Protein AF-A0A524PHW0-F1 (afdb_monomer)

Secondary structure (DSSP, 8-state):
---PPPP---------EEEETTEEEEEETTEEEEEEPTT----EEEEEEHHHHHHHHHHHSTT----TTS--PPPPEEE---EEEEEETTEEEEEEE-TT--S-GGGGTTS-GGGEEEEEE-S---HHHHHHHHT-TT--EEEEEEEE--HHHHHGGGG-TT--EEEEE--HHHHHHHHHT---TT-EEEEEE--S---HHHHHHHTT-TT---EEEES-S---HHHHHHHTT-S-EE-

Sequence (239 aa):
MDLIPEPGRGLERRSDELAVRGFRFMNIFGKRILEFPSDFSLGTLYVGEEGSLKAEFFKYGKGIEIPQDLVQLPPVKQLKPQGEIVIQEKEKILLELGPETTANPSSLWDLPSDVFWGMQIQRNLSIEDLEYIGSLTDLQYLSLKELILDDTRLSLLTGLTRLRWLNLSIGDDSLNLFLSQLEGENLVFQDITEILEMNEGIAELLSQLSELEFLQLCGIMWLSEDVYDAIGRIQTLKC

Radius of gyration: 21.23 Å; Cα contacts (8 Å, |Δi|>4): 472; chains: 1; bounding box: 69×45×67 Å

Nearest PDB structures (foldseek):
  7z8v-assembly1_F  TM=7.461E-01  e=1.120E-02  Homo sapiens
  1fs2-assembly1_C  TM=5.512E-01  e=1.413E-02  Homo sapiens
  4qxf-assembly1_A  TM=4.244E-01  e=9.582E-02  Homo sapiens
  3rw7-assembly4_D  TM=3.822E-01  e=7.734E-01  Homo sapiens

Structure (mmCIF, N/CA/C/O backbone):
data_AF-A0A524PHW0-F1
#
_entry.id   AF-A0A524PHW0-F1
#
loop_
_atom_site.group_PDB
_atom_site.id
_atom_site.type_symbol
_atom_site.label_atom_id
_atom_site.label_alt_id
_atom_site.label_comp_id
_atom_site.label_asym_id
_atom_site.label_entity_id
_atom_site.label_seq_id
_atom_site.pdbx_PDB_ins_code
_atom_site.Cartn_x
_atom_site.Cartn_y
_atom_site.Cartn_z
_atom_site.occupancy
_atom_site.B_iso_or_equiv
_atom_site.auth_seq_id
_atom_site.auth_comp_id
_atom_site.auth_asym_id
_atom_site.auth_atom_id
_atom_site.pdbx_PDB_model_num
ATOM 1 N N . MET A 1 1 ? -51.879 -19.158 38.371 1.00 48.00 1 MET A N 1
ATOM 2 C CA . MET A 1 1 ? -50.879 -19.887 37.566 1.00 48.00 1 MET A CA 1
ATOM 3 C C . MET A 1 1 ? -50.058 -18.818 36.888 1.00 48.00 1 MET A C 1
ATOM 5 O O . MET A 1 1 ? -50.456 -18.326 35.841 1.00 48.00 1 MET A O 1
ATOM 9 N N . ASP A 1 2 ? -49.010 -18.379 37.573 1.00 43.81 2 ASP A N 1
ATOM 10 C CA . ASP A 1 2 ? -48.129 -17.323 37.090 1.00 43.81 2 ASP A CA 1
ATOM 11 C C . ASP A 1 2 ? -47.097 -17.945 36.154 1.00 43.81 2 ASP A C 1
ATOM 13 O O . ASP A 1 2 ? -46.385 -18.881 36.520 1.00 43.81 2 ASP A O 1
ATOM 17 N N . LEU A 1 3 ? -47.085 -17.462 34.914 1.00 52.78 3 LEU A N 1
ATOM 18 C CA . LEU A 1 3 ? -46.131 -17.860 33.891 1.00 52.78 3 LEU A CA 1
ATOM 19 C C . LEU A 1 3 ? -44.792 -17.191 34.205 1.00 52.78 3 LEU A C 1
ATOM 21 O O . LEU A 1 3 ? -44.650 -15.974 34.099 1.00 52.78 3 LEU A O 1
ATOM 25 N N . ILE A 1 4 ? -43.822 -18.002 34.615 1.00 56.62 4 ILE A N 1
ATOM 26 C CA . ILE A 1 4 ? -42.427 -17.598 34.779 1.00 56.62 4 ILE A CA 1
ATOM 27 C C . ILE A 1 4 ? -41.864 -17.311 33.374 1.00 56.62 4 ILE A C 1
ATOM 29 O O . ILE A 1 4 ? -41.945 -18.193 32.517 1.00 56.62 4 ILE A O 1
ATOM 33 N N . PRO A 1 5 ? -41.313 -16.115 33.098 1.00 55.62 5 PRO A N 1
ATOM 34 C CA . PRO A 1 5 ? -40.657 -15.841 31.826 1.00 55.62 5 PRO A CA 1
ATOM 35 C C . PRO A 1 5 ? -39.321 -16.590 31.758 1.00 55.62 5 PRO A C 1
ATOM 37 O O . PRO A 1 5 ? -38.523 -16.543 32.696 1.00 55.62 5 PRO A O 1
ATOM 40 N N . GLU A 1 6 ? -39.083 -17.287 30.647 1.00 53.19 6 GLU A N 1
ATOM 41 C CA . GLU A 1 6 ? -37.842 -18.030 30.434 1.00 53.19 6 GLU A CA 1
ATOM 42 C C . GLU A 1 6 ? -36.619 -17.100 30.347 1.00 53.19 6 GLU A C 1
ATOM 44 O O . GLU A 1 6 ? -36.682 -16.038 29.714 1.00 53.19 6 GLU A O 1
ATOM 49 N N . PRO A 1 7 ? -35.484 -17.490 30.953 1.00 50.78 7 PRO A N 1
ATOM 50 C CA . PRO A 1 7 ? -34.266 -16.706 30.913 1.00 50.78 7 PRO A CA 1
ATOM 51 C C . PRO A 1 7 ? -33.621 -16.789 29.525 1.00 50.78 7 PRO A C 1
ATOM 53 O O . PRO A 1 7 ? -33.237 -17.855 29.059 1.00 50.78 7 PRO A O 1
ATOM 56 N N . GLY A 1 8 ? -33.496 -15.617 28.900 1.00 48.44 8 GLY A N 1
ATOM 57 C CA . GLY A 1 8 ? -32.428 -15.223 27.982 1.00 48.44 8 GLY A CA 1
ATOM 58 C C . GLY A 1 8 ? -31.934 -16.271 26.987 1.00 48.44 8 GLY A C 1
ATOM 59 O O . GLY A 1 8 ? -30.993 -17.009 27.270 1.00 48.44 8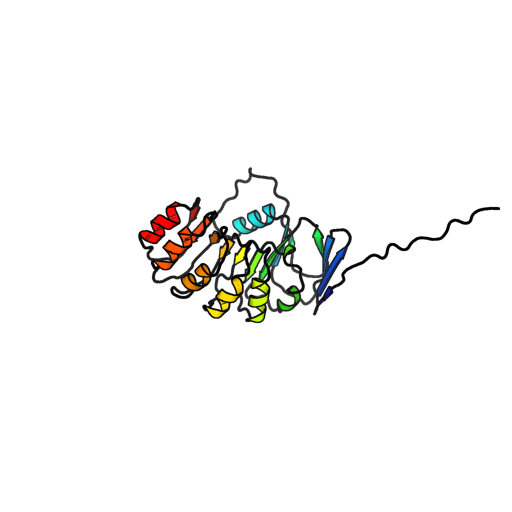 GLY A O 1
ATOM 60 N N . ARG A 1 9 ? -32.444 -16.204 25.750 1.00 44.62 9 ARG A N 1
ATOM 61 C CA . ARG A 1 9 ? -31.676 -16.656 24.584 1.00 44.62 9 ARG A CA 1
ATOM 62 C C . ARG A 1 9 ? -30.352 -15.897 24.577 1.00 44.62 9 ARG A C 1
ATOM 64 O O . ARG A 1 9 ? -30.324 -14.704 24.275 1.00 44.62 9 ARG A O 1
ATOM 71 N N . GLY A 1 10 ? -29.278 -16.589 24.946 1.00 41.22 10 GLY A N 1
ATOM 72 C CA . GLY A 1 10 ? -27.922 -16.115 24.743 1.00 41.22 10 GLY A CA 1
ATOM 73 C C . GLY A 1 10 ? -27.751 -15.794 23.265 1.00 41.22 10 GLY A C 1
ATOM 74 O O . GLY A 1 10 ? -27.826 -16.679 22.418 1.00 41.22 10 GLY A O 1
ATOM 75 N N . LEU A 1 11 ? -27.578 -14.512 22.958 1.00 41.25 11 LEU A N 1
ATOM 76 C CA . LEU A 1 11 ? -26.966 -14.092 21.709 1.00 41.25 11 LEU A CA 1
ATOM 77 C C . LEU A 1 11 ? -25.559 -14.689 21.725 1.00 41.25 11 LEU A C 1
ATOM 79 O O . LEU A 1 11 ? -24.680 -14.158 22.403 1.00 41.25 11 LEU A O 1
ATOM 83 N N . GLU A 1 12 ? -25.370 -15.819 21.042 1.00 40.31 12 GLU A N 1
ATOM 84 C CA . GLU A 1 12 ? -24.047 -16.301 20.660 1.00 40.31 12 GLU A CA 1
ATOM 85 C C . GLU A 1 12 ? -23.381 -15.179 19.864 1.00 40.31 12 GLU A C 1
ATOM 87 O O . GLU A 1 12 ? -23.631 -14.975 18.676 1.00 40.31 12 GLU A O 1
ATOM 92 N N . ARG A 1 13 ? -22.580 -14.379 20.566 1.00 44.38 13 ARG A N 1
ATOM 93 C CA . ARG A 1 13 ? -21.666 -13.423 19.964 1.00 44.38 13 ARG A CA 1
ATOM 94 C C . ARG A 1 13 ? -20.618 -14.259 19.242 1.00 44.38 13 ARG A C 1
ATOM 96 O O . ARG A 1 13 ? -19.686 -14.746 19.871 1.00 44.38 13 ARG A O 1
ATOM 103 N N . ARG A 1 14 ? -20.798 -14.462 17.939 1.00 44.53 14 ARG A N 1
ATOM 104 C CA . ARG A 1 14 ? -19.722 -14.925 17.062 1.00 44.53 14 ARG A CA 1
ATOM 105 C C . ARG A 1 14 ? -18.726 -13.780 16.918 1.00 44.53 14 ARG A C 1
ATOM 107 O O . ARG A 1 14 ? -18.873 -12.930 16.050 1.00 44.53 14 ARG A O 1
ATOM 114 N N . SER A 1 15 ? -17.795 -13.692 17.859 1.00 54.53 15 SER A N 1
ATOM 115 C CA . SER A 1 15 ? -16.548 -12.968 17.657 1.00 54.53 15 SER A CA 1
ATOM 116 C C . SER A 1 15 ? -15.631 -13.896 16.872 1.00 54.53 15 SER A C 1
ATOM 118 O O . SER A 1 15 ? -15.165 -14.896 17.418 1.00 54.53 15 SER A O 1
ATOM 120 N N . ASP A 1 16 ? -15.413 -13.591 15.597 1.00 57.66 16 ASP A N 1
ATOM 121 C CA . ASP A 1 16 ? -14.372 -14.242 14.808 1.00 57.66 16 ASP A CA 1
ATOM 122 C C . ASP A 1 16 ? -13.027 -13.682 15.299 1.00 57.66 16 ASP A C 1
ATOM 124 O O . ASP A 1 1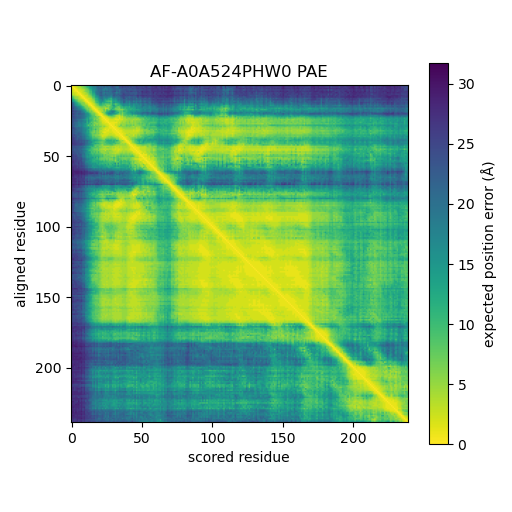6 ? -12.578 -12.618 14.871 1.00 57.66 16 ASP A O 1
ATOM 128 N N . GLU A 1 17 ? -12.451 -14.331 16.313 1.00 59.47 17 GLU A N 1
ATOM 129 C CA . GLU A 1 17 ? -11.143 -13.981 16.871 1.00 59.47 17 GLU A CA 1
ATOM 130 C C . GLU A 1 17 ? -10.060 -14.734 16.094 1.00 59.47 17 GLU A C 1
ATOM 132 O O . GLU A 1 17 ? -9.978 -15.964 16.141 1.00 59.47 17 GLU A O 1
ATOM 137 N N . LEU A 1 18 ? -9.217 -13.986 15.385 1.00 58.50 18 LEU A N 1
ATOM 138 C CA . LEU A 1 18 ? -7.990 -14.501 14.789 1.00 58.50 18 LEU A CA 1
ATOM 139 C C . LEU A 1 18 ? -6.837 -14.137 15.727 1.00 58.50 18 LEU A C 1
ATOM 141 O O . LEU A 1 18 ? -6.398 -12.987 15.795 1.00 58.50 18 LEU A O 1
ATOM 145 N N . ALA A 1 19 ? -6.379 -15.126 16.496 1.00 52.03 19 ALA A N 1
ATOM 146 C CA . ALA A 1 19 ? -5.170 -15.012 17.302 1.00 52.03 19 ALA A CA 1
ATOM 147 C C . ALA A 1 19 ? -3.957 -15.290 16.407 1.00 52.03 19 ALA A C 1
ATOM 149 O O . ALA A 1 19 ? -3.653 -16.437 16.077 1.00 52.03 19 ALA A O 1
ATOM 150 N N . VAL A 1 20 ? -3.279 -14.222 16.010 1.00 54.81 20 VAL A N 1
ATOM 151 C CA . VAL A 1 20 ? -2.157 -14.238 15.073 1.00 54.81 20 VAL A CA 1
ATOM 152 C C . VAL A 1 20 ? -0.870 -14.040 15.863 1.00 54.81 20 VAL A C 1
ATOM 154 O O . VAL A 1 20 ? -0.882 -13.484 16.957 1.00 54.81 20 VAL A O 1
ATOM 157 N N . ARG A 1 21 ? 0.264 -14.522 15.349 1.00 58.41 21 ARG A N 1
ATOM 158 C CA . ARG A 1 21 ? 1.594 -14.439 15.980 1.00 58.41 21 ARG A CA 1
ATOM 159 C C . ARG A 1 21 ? 1.946 -13.007 16.429 1.00 58.41 21 ARG A C 1
ATOM 161 O O . ARG A 1 21 ? 2.573 -12.257 15.690 1.00 58.41 21 ARG A O 1
ATOM 168 N N . GLY A 1 22 ? 1.570 -12.667 17.661 1.00 66.56 22 GLY A N 1
ATOM 169 C CA . GLY A 1 22 ? 1.781 -11.362 18.287 1.00 66.56 22 GLY A CA 1
ATOM 170 C C . GLY A 1 22 ? 0.623 -10.364 18.158 1.00 66.56 22 GLY A C 1
ATOM 171 O O . GLY A 1 22 ? 0.645 -9.378 18.874 1.00 66.56 22 GLY A O 1
ATOM 172 N N . PHE A 1 23 ? -0.402 -10.601 17.337 1.00 73.56 23 PHE A N 1
ATOM 173 C CA . PHE A 1 23 ? -1.479 -9.628 17.088 1.00 73.56 23 PHE A CA 1
ATOM 174 C C . PHE A 1 23 ? -2.831 -10.276 17.266 1.00 73.56 23 PHE A C 1
ATOM 176 O O . PHE A 1 23 ? -3.008 -11.469 17.018 1.00 73.56 23 PHE A O 1
ATOM 183 N N . ARG A 1 24 ? -3.809 -9.467 17.655 1.00 80.56 24 ARG A N 1
ATOM 184 C CA . ARG A 1 24 ? -5.206 -9.877 17.586 1.00 80.56 24 ARG A CA 1
ATOM 185 C C . ARG A 1 24 ? -5.955 -8.955 16.665 1.00 80.56 24 ARG A C 1
ATOM 187 O O . ARG A 1 24 ? -5.908 -7.737 16.831 1.00 80.56 24 ARG A O 1
ATOM 194 N N . PHE A 1 25 ? -6.653 -9.575 15.726 1.00 83.50 25 PHE A N 1
ATOM 195 C CA . PHE A 1 25 ? -7.698 -8.931 14.964 1.00 83.50 25 PHE A CA 1
ATOM 196 C C . PHE A 1 25 ? -9.041 -9.416 15.489 1.00 83.50 25 PHE A C 1
ATOM 198 O O . PHE A 1 25 ? -9.305 -10.619 15.550 1.00 83.50 25 PHE A O 1
ATOM 205 N N . MET A 1 26 ? -9.888 -8.471 15.876 1.00 86.06 26 MET A N 1
ATOM 206 C CA . MET A 1 26 ? -11.249 -8.759 16.307 1.00 86.06 26 MET A CA 1
ATOM 207 C C . MET A 1 26 ? -12.211 -7.847 15.563 1.00 86.06 26 MET A C 1
ATOM 209 O O . MET A 1 26 ? -12.016 -6.633 15.521 1.00 86.06 26 MET A O 1
ATOM 213 N N . ASN A 1 27 ? -13.284 -8.417 15.023 1.00 84.25 27 ASN A N 1
ATOM 214 C CA . ASN A 1 27 ? -14.407 -7.638 14.520 1.00 84.25 27 ASN A CA 1
ATOM 215 C C . ASN A 1 27 ? -15.543 -7.665 15.549 1.00 84.25 27 ASN A C 1
ATOM 217 O O . ASN A 1 27 ? -16.160 -8.702 15.793 1.00 84.25 27 ASN A O 1
ATOM 221 N N . ILE A 1 28 ? -15.796 -6.524 16.190 1.00 86.12 28 ILE A N 1
ATOM 222 C CA . ILE A 1 28 ? -16.767 -6.387 17.276 1.00 86.12 28 ILE A CA 1
ATOM 223 C C . ILE A 1 28 ? -17.698 -5.214 16.960 1.00 86.12 28 ILE A C 1
ATOM 225 O O . ILE A 1 28 ? -17.316 -4.051 17.063 1.00 86.12 28 ILE A O 1
ATOM 229 N N . PHE A 1 29 ? -18.950 -5.515 16.602 1.00 86.44 29 PHE A N 1
ATOM 230 C CA . PHE A 1 29 ? -19.991 -4.516 16.302 1.00 86.44 29 PHE A CA 1
ATOM 231 C C . PHE A 1 29 ? -19.591 -3.494 15.219 1.00 86.44 29 PHE A C 1
ATOM 233 O O . PHE A 1 29 ? -19.801 -2.294 15.396 1.00 86.44 29 PHE A O 1
ATOM 240 N N . GLY A 1 30 ? -18.987 -3.957 14.118 1.00 82.75 30 GLY A N 1
ATOM 241 C CA . GLY A 1 30 ? -18.534 -3.083 13.025 1.00 82.75 30 GLY A CA 1
ATOM 242 C C . GLY A 1 30 ? -17.265 -2.292 13.357 1.00 82.75 30 GLY A C 1
ATOM 243 O O . GLY A 1 30 ? -16.867 -1.402 12.609 1.00 82.75 30 GLY A O 1
ATOM 244 N N . LYS A 1 31 ? -16.613 -2.595 14.485 1.00 86.81 31 LYS A N 1
ATOM 245 C CA . LYS A 1 31 ? -15.294 -2.069 14.828 1.00 86.81 31 LYS A CA 1
ATOM 246 C C . LYS A 1 31 ? -14.264 -3.165 14.650 1.00 86.81 31 LYS A C 1
ATOM 248 O O . LYS A 1 31 ? -14.405 -4.253 15.204 1.00 86.81 31 LYS A O 1
ATOM 253 N N . ARG A 1 32 ? -13.223 -2.844 13.900 1.00 88.88 32 ARG A N 1
ATOM 254 C CA . ARG A 1 32 ? -12.053 -3.683 13.690 1.00 88.88 32 ARG A CA 1
ATOM 255 C C . ARG A 1 32 ? -11.003 -3.274 14.713 1.00 88.88 32 ARG A C 1
ATOM 257 O O . ARG A 1 32 ? -10.574 -2.126 14.731 1.00 88.88 32 ARG A O 1
ATOM 264 N N . ILE A 1 33 ? -10.645 -4.182 15.606 1.00 87.31 33 ILE A N 1
ATOM 265 C CA . ILE A 1 33 ? -9.675 -3.941 16.671 1.00 87.31 33 ILE A CA 1
ATOM 266 C C . ILE A 1 33 ? -8.377 -4.641 16.291 1.00 87.31 33 ILE A C 1
ATOM 268 O O . ILE A 1 33 ? -8.390 -5.840 16.021 1.00 87.31 33 ILE A O 1
ATOM 272 N N . LEU A 1 34 ? -7.286 -3.881 16.274 1.00 85.75 34 LEU A N 1
ATOM 273 C CA . LEU A 1 34 ? -5.925 -4.356 16.071 1.00 85.75 34 LEU A CA 1
ATOM 274 C C . LEU A 1 34 ? -5.137 -4.179 17.366 1.00 85.75 34 LEU A C 1
ATOM 276 O O . LEU A 1 34 ? -4.885 -3.052 17.787 1.00 85.75 34 LEU A O 1
ATOM 280 N N . GLU A 1 35 ? -4.734 -5.274 17.995 1.00 84.81 35 GLU A N 1
ATOM 281 C CA . GLU A 1 35 ? -3.847 -5.229 19.159 1.00 84.81 35 GLU A CA 1
ATOM 282 C C . GLU A 1 35 ? -2.392 -5.416 18.731 1.00 84.81 35 GLU A C 1
ATOM 284 O O . GLU A 1 35 ? -2.038 -6.473 18.210 1.00 84.81 35 GLU A O 1
ATOM 289 N N . PHE A 1 36 ? -1.552 -4.411 18.991 1.00 81.56 36 PHE A N 1
ATOM 290 C CA . PHE A 1 36 ? -0.116 -4.445 18.730 1.00 81.56 36 PHE A CA 1
ATOM 291 C C . PHE A 1 36 ? 0.677 -4.690 20.025 1.00 81.56 36 PHE A C 1
ATOM 293 O O . PHE A 1 36 ? 0.426 -4.007 21.028 1.00 81.56 36 PHE A O 1
ATOM 300 N N . PRO A 1 37 ? 1.675 -5.598 20.030 1.00 77.88 37 PRO A N 1
ATOM 301 C CA . PRO A 1 37 ? 2.609 -5.744 21.136 1.00 77.88 37 PRO A CA 1
ATOM 302 C C . PRO A 1 37 ? 3.338 -4.438 21.430 1.00 77.88 37 PRO A C 1
ATOM 304 O O . PRO A 1 37 ? 3.671 -3.662 20.535 1.00 77.88 37 PRO A O 1
ATOM 307 N N . SER A 1 38 ? 3.641 -4.214 22.704 1.00 75.12 38 SER A N 1
ATOM 308 C CA . SER A 1 38 ? 4.349 -3.017 23.167 1.00 75.12 38 SER A CA 1
ATOM 309 C C . SER A 1 38 ? 5.777 -2.883 22.625 1.00 75.12 38 SER A C 1
ATOM 311 O O . SER A 1 38 ? 6.316 -1.782 22.581 1.00 75.12 38 SER A O 1
ATOM 313 N N . ASP A 1 39 ? 6.402 -3.996 22.247 1.00 71.94 39 ASP A N 1
ATOM 314 C CA . ASP A 1 39 ? 7.753 -4.088 21.688 1.00 71.94 39 ASP A CA 1
ATOM 315 C C . ASP A 1 39 ? 7.771 -4.086 20.153 1.00 71.94 39 ASP A C 1
ATOM 317 O O . ASP A 1 39 ? 8.826 -4.235 19.535 1.00 71.94 39 ASP A O 1
ATOM 321 N N . PHE A 1 40 ? 6.614 -3.889 19.523 1.00 70.19 40 PHE A N 1
ATOM 322 C CA . PHE A 1 40 ? 6.491 -3.955 18.083 1.00 70.19 40 PHE A CA 1
ATOM 323 C C . PHE A 1 40 ? 6.636 -2.581 17.430 1.00 70.19 40 PHE A C 1
ATOM 325 O O . PHE A 1 40 ? 5.919 -1.634 17.745 1.00 70.19 40 PHE A O 1
ATOM 332 N N . SER A 1 41 ? 7.572 -2.474 16.489 1.00 74.75 41 SER A N 1
ATOM 333 C CA . SER A 1 41 ? 7.780 -1.275 15.677 1.00 74.75 41 SER A CA 1
ATOM 334 C C . SER A 1 41 ? 7.550 -1.626 14.215 1.00 74.75 41 SER A C 1
ATOM 336 O O . SER A 1 41 ? 8.471 -2.071 13.532 1.00 74.75 41 SER A O 1
ATOM 338 N N . LEU A 1 42 ? 6.310 -1.448 13.761 1.00 74.94 42 LEU A N 1
ATOM 339 C CA . LEU A 1 42 ? 5.840 -1.719 12.396 1.00 74.94 42 LEU A CA 1
ATOM 340 C C . LEU A 1 42 ? 5.921 -0.476 11.483 1.00 74.94 42 LEU A C 1
ATOM 342 O O . LEU A 1 42 ? 5.240 -0.408 10.473 1.00 74.94 42 LEU A O 1
ATOM 346 N N . GLY A 1 43 ? 6.686 0.545 11.869 1.00 83.19 43 GLY A N 1
ATOM 347 C CA . GLY A 1 43 ? 6.686 1.833 11.175 1.00 83.19 43 GLY A CA 1
ATOM 348 C C . GLY A 1 43 ? 5.470 2.682 11.553 1.00 83.19 43 GLY A C 1
ATOM 349 O O . GLY A 1 43 ? 5.142 2.800 12.740 1.00 83.19 43 GLY A O 1
ATOM 350 N N . THR A 1 44 ? 4.820 3.288 10.560 1.00 84.50 44 THR A N 1
ATOM 351 C CA . THR A 1 44 ? 3.716 4.235 10.770 1.00 84.50 44 THR A CA 1
ATOM 352 C C . THR A 1 44 ? 2.404 3.665 10.244 1.00 84.50 44 THR A C 1
ATOM 354 O O . THR A 1 44 ? 2.321 3.197 9.111 1.00 84.50 44 THR A O 1
ATOM 357 N N . LEU A 1 45 ? 1.353 3.735 11.065 1.00 86.81 45 LEU A N 1
ATOM 358 C CA . LEU A 1 45 ? -0.001 3.380 10.658 1.00 86.81 45 LEU A CA 1
ATOM 359 C C . LEU A 1 45 ? -0.846 4.643 10.513 1.00 86.81 45 LEU A C 1
ATOM 361 O O . LEU A 1 45 ? -0.974 5.423 11.456 1.00 86.81 45 LEU A O 1
ATOM 365 N N . TYR A 1 46 ? -1.469 4.807 9.356 1.00 87.94 46 TYR A N 1
ATOM 366 C CA . TYR A 1 46 ? -2.437 5.862 9.101 1.00 87.94 46 TYR A CA 1
ATOM 367 C C . TYR A 1 46 ? -3.831 5.250 9.036 1.00 87.94 46 TYR A C 1
ATOM 369 O O . TYR A 1 46 ? -4.063 4.323 8.264 1.00 87.94 46 TYR A O 1
ATOM 377 N N . VAL A 1 47 ? -4.761 5.766 9.838 1.00 87.94 47 VAL A N 1
ATOM 378 C CA . VAL A 1 47 ? -6.155 5.297 9.871 1.00 87.94 47 VAL A CA 1
ATOM 379 C C . VAL A 1 47 ? -7.079 6.430 9.449 1.00 87.94 47 VAL A C 1
ATOM 381 O O . VAL A 1 47 ? -7.007 7.530 10.004 1.00 87.94 47 VAL A O 1
ATOM 384 N N . GLY A 1 48 ? -7.954 6.163 8.483 1.00 87.06 48 GLY A N 1
ATOM 385 C CA . GLY A 1 48 ? -8.912 7.145 7.984 1.00 87.06 48 GLY A CA 1
ATOM 386 C C . GLY A 1 48 ? -9.853 6.570 6.933 1.00 87.06 48 GLY A C 1
ATOM 387 O O . GLY A 1 48 ? -9.698 5.434 6.492 1.00 87.06 48 GLY A O 1
ATOM 388 N N . GLU A 1 49 ? -10.850 7.353 6.529 1.00 86.19 49 GLU A N 1
ATOM 389 C CA . GLU A 1 49 ? -11.668 7.012 5.363 1.00 86.19 49 GLU A CA 1
ATOM 390 C C . GLU A 1 49 ? -10.832 7.124 4.078 1.00 86.19 49 GLU A C 1
ATOM 392 O O . GLU A 1 49 ? -9.877 7.898 4.006 1.00 86.19 49 GLU A O 1
ATOM 397 N N . GLU A 1 50 ? -11.212 6.375 3.045 1.00 78.19 50 GLU A N 1
ATOM 398 C CA . GLU A 1 50 ? -10.498 6.281 1.762 1.00 78.19 50 GLU A CA 1
ATOM 399 C C . GLU A 1 50 ? -10.121 7.652 1.161 1.00 78.19 50 GLU A C 1
ATOM 401 O O . GLU A 1 50 ? -8.974 7.869 0.770 1.00 78.19 50 GLU A O 1
ATOM 406 N N . GLY A 1 51 ? -11.045 8.620 1.173 1.00 74.31 51 GLY A N 1
ATOM 407 C CA . GLY A 1 51 ? -10.780 9.981 0.689 1.00 74.31 51 GLY A CA 1
ATOM 408 C C . GLY A 1 51 ? -9.766 10.764 1.536 1.00 74.31 51 GLY A C 1
ATOM 409 O O . GLY A 1 51 ? -8.967 11.523 0.989 1.00 74.31 51 GLY A O 1
ATOM 410 N N . SER A 1 52 ? -9.754 10.557 2.856 1.00 76.62 52 SER A N 1
ATOM 411 C CA . SER A 1 52 ? -8.785 11.187 3.764 1.00 76.62 52 SER A CA 1
ATOM 412 C C . SER A 1 52 ? -7.387 10.603 3.609 1.00 76.62 52 SER A C 1
ATOM 414 O O . SER A 1 52 ? -6.410 11.346 3.640 1.00 76.62 52 SER A O 1
ATOM 416 N N . LEU A 1 53 ? -7.281 9.284 3.426 1.00 74.56 53 LEU A N 1
ATOM 417 C CA . LEU A 1 53 ? -5.995 8.616 3.216 1.00 74.56 53 LEU A CA 1
ATOM 418 C C . LEU A 1 53 ? -5.352 9.048 1.896 1.00 74.56 53 LEU A C 1
ATOM 420 O O . LEU A 1 53 ? -4.167 9.381 1.884 1.00 74.56 53 LEU A O 1
ATOM 424 N N . LYS A 1 54 ? -6.151 9.152 0.822 1.00 67.69 54 LYS A N 1
ATOM 425 C CA . LYS A 1 54 ? -5.711 9.725 -0.460 1.00 67.69 54 LYS A CA 1
ATOM 426 C C . LYS A 1 54 ? -5.107 11.120 -0.260 1.00 67.69 54 LYS A C 1
ATOM 428 O O . LYS A 1 54 ? -4.050 11.420 -0.807 1.00 67.69 54 LYS A O 1
ATOM 433 N N . ALA A 1 55 ? -5.743 11.959 0.555 1.00 62.53 55 ALA A N 1
ATOM 434 C CA . ALA A 1 55 ? -5.262 13.309 0.816 1.00 62.53 55 ALA A CA 1
ATOM 435 C C . ALA A 1 55 ? -3.977 13.367 1.656 1.00 62.53 55 ALA A C 1
ATOM 437 O O . ALA A 1 55 ? -3.060 14.123 1.330 1.00 62.53 55 ALA A O 1
ATOM 438 N N . GLU A 1 56 ? -3.888 12.568 2.719 1.00 67.88 56 GLU A N 1
ATOM 439 C CA . GLU A 1 56 ? -2.696 12.540 3.573 1.00 67.88 56 GLU A CA 1
ATOM 440 C C . GLU A 1 56 ? -1.473 12.037 2.803 1.00 67.88 56 GLU A C 1
ATOM 442 O O . GLU A 1 56 ? -0.386 12.597 2.926 1.00 67.88 56 GLU A O 1
ATOM 447 N N . PHE A 1 57 ? -1.662 11.056 1.923 1.00 63.28 57 PHE A N 1
ATOM 448 C CA . PHE A 1 57 ? -0.617 10.604 1.017 1.00 63.28 57 PHE A CA 1
ATOM 449 C C . PHE A 1 57 ? -0.060 11.748 0.143 1.00 63.28 57 PHE A C 1
ATOM 451 O O . PHE A 1 57 ? 1.147 11.996 0.143 1.00 63.28 57 PHE A O 1
ATOM 458 N N . PHE A 1 58 ? -0.924 12.509 -0.538 1.00 58.62 58 PHE A N 1
ATOM 459 C CA . PHE A 1 58 ? -0.494 13.620 -1.403 1.00 58.62 58 PHE A CA 1
ATOM 460 C C . PHE A 1 58 ? 0.202 14.765 -0.659 1.00 58.62 58 PHE A C 1
ATOM 462 O O . PHE A 1 58 ? 0.985 15.505 -1.253 1.00 58.62 58 PHE A O 1
ATOM 469 N N . LYS A 1 59 ? -0.050 14.910 0.643 1.00 59.94 59 LYS A N 1
ATOM 470 C CA . LYS A 1 59 ? 0.634 15.892 1.486 1.00 59.94 59 LYS A CA 1
ATOM 471 C C . LYS A 1 59 ? 2.098 15.518 1.744 1.00 59.94 59 LYS A C 1
ATOM 473 O O . LYS A 1 59 ? 2.944 16.410 1.816 1.00 59.94 59 LYS A O 1
ATOM 478 N N . TYR A 1 60 ? 2.401 14.227 1.888 1.00 57.19 60 TYR A N 1
ATOM 479 C CA . TYR A 1 60 ? 3.759 13.734 2.153 1.00 57.19 60 TYR A CA 1
ATOM 480 C C . TYR A 1 60 ? 4.541 13.397 0.878 1.00 57.19 60 TYR A C 1
ATOM 482 O O . TYR A 1 60 ? 5.754 13.614 0.825 1.00 57.19 60 TYR A O 1
ATOM 490 N N . GLY A 1 61 ? 3.856 12.955 -0.178 1.00 52.75 61 GLY A N 1
ATOM 491 C CA . GLY A 1 61 ? 4.409 12.863 -1.526 1.00 52.75 61 GLY A CA 1
ATOM 492 C C . GLY A 1 61 ? 4.558 14.259 -2.126 1.00 52.75 61 GLY A C 1
ATOM 493 O O . GLY A 1 61 ? 3.643 14.745 -2.780 1.00 52.75 61 GLY A O 1
ATOM 494 N N . LYS A 1 62 ? 5.685 14.934 -1.847 1.00 45.75 62 LYS A N 1
ATOM 495 C CA . LYS A 1 62 ? 6.021 16.297 -2.310 1.00 45.75 62 LYS A CA 1
ATOM 496 C C . LYS A 1 62 ? 5.364 16.656 -3.657 1.00 45.75 62 LYS A C 1
ATOM 498 O O . LYS A 1 62 ? 5.818 16.196 -4.699 1.00 45.75 62 LYS A O 1
ATOM 503 N N . GLY A 1 63 ? 4.379 17.558 -3.641 1.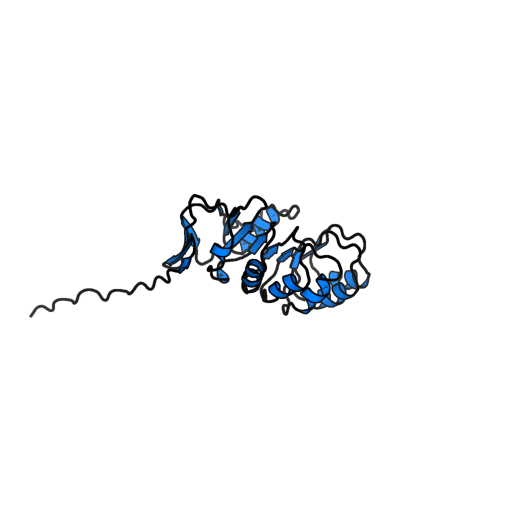00 44.22 63 GLY A N 1
ATOM 504 C CA . GLY A 1 63 ? 4.041 18.347 -4.831 1.00 44.22 63 GLY A CA 1
ATOM 505 C C . GLY A 1 63 ? 2.577 18.427 -5.254 1.00 44.22 63 GLY A C 1
ATOM 506 O O . GLY A 1 63 ? 2.322 18.968 -6.332 1.00 44.22 63 GLY A O 1
ATOM 507 N N . ILE A 1 64 ? 1.606 17.945 -4.474 1.00 42.69 64 ILE A N 1
ATOM 508 C CA . ILE A 1 64 ? 0.195 18.308 -4.688 1.00 42.69 64 ILE A CA 1
ATOM 509 C C . ILE A 1 64 ? -0.292 19.081 -3.465 1.00 42.69 64 ILE A C 1
ATOM 511 O O . ILE A 1 64 ? -0.643 18.503 -2.440 1.00 42.69 64 ILE A O 1
ATOM 515 N N . GLU A 1 65 ? -0.306 20.412 -3.573 1.00 45.84 65 GLU A N 1
ATOM 516 C CA . GLU A 1 65 ? -1.110 21.232 -2.671 1.00 45.84 65 GLU A CA 1
ATOM 517 C C . GLU A 1 65 ? -2.574 20.873 -2.921 1.00 45.84 65 GLU A C 1
ATOM 519 O O . GLU A 1 65 ? -3.144 21.210 -3.958 1.00 45.84 65 GLU A O 1
ATOM 524 N N . ILE A 1 66 ? -3.175 20.135 -1.991 1.00 48.94 66 ILE A N 1
ATOM 525 C CA . ILE A 1 66 ? -4.622 19.957 -1.982 1.00 48.94 66 ILE A CA 1
ATOM 526 C C . ILE A 1 66 ? -5.211 21.322 -1.613 1.00 48.94 66 ILE A C 1
ATOM 528 O O . ILE A 1 66 ? -4.843 21.853 -0.558 1.00 48.94 66 ILE A O 1
ATOM 532 N N . PRO A 1 67 ? -6.090 21.910 -2.446 1.00 47.94 67 PRO A N 1
ATOM 533 C CA . PRO A 1 67 ? -6.744 23.168 -2.110 1.00 47.94 67 PRO A CA 1
ATOM 534 C C . PRO A 1 67 ? -7.404 23.051 -0.733 1.00 47.94 67 PRO A C 1
ATOM 536 O O . PRO A 1 67 ? -8.200 22.138 -0.512 1.00 47.94 67 PRO A O 1
ATOM 539 N N . GLN A 1 68 ? -7.063 23.945 0.202 1.00 50.22 68 GLN A N 1
ATOM 540 C CA . GLN A 1 68 ? -7.550 23.907 1.596 1.00 50.22 68 GLN A CA 1
ATOM 541 C C . GLN A 1 68 ? -9.084 24.006 1.704 1.00 50.22 68 GLN A C 1
ATOM 543 O O . GLN A 1 68 ? -9.680 23.727 2.742 1.00 50.22 68 GLN A O 1
ATOM 548 N N . ASP A 1 69 ? -9.704 24.433 0.616 1.00 47.28 69 ASP A N 1
ATOM 549 C CA . ASP A 1 69 ? -11.108 24.704 0.381 1.00 47.28 69 ASP A CA 1
ATOM 550 C C . ASP A 1 69 ? -11.874 23.498 -0.200 1.00 47.28 69 ASP A C 1
ATOM 552 O O . ASP A 1 69 ? -13.107 23.467 -0.142 1.00 47.28 69 ASP A O 1
ATOM 556 N N . LEU A 1 70 ? -11.175 22.455 -0.667 1.00 43.69 70 LEU A N 1
ATOM 557 C CA . LEU A 1 70 ? -11.785 21.185 -1.057 1.00 43.69 70 LEU A CA 1
ATOM 558 C C . LEU A 1 70 ? -11.806 20.219 0.133 1.00 43.69 70 LEU A C 1
ATOM 560 O O . LEU A 1 70 ? -10.904 19.417 0.341 1.00 43.69 70 LEU A O 1
ATOM 564 N N . VAL A 1 71 ? -12.940 20.268 0.836 1.00 46.91 71 VAL A N 1
ATOM 565 C CA . VAL A 1 71 ? -13.425 19.293 1.822 1.00 46.91 71 VAL A CA 1
ATOM 566 C C . VAL A 1 71 ? -12.732 19.398 3.184 1.00 46.91 71 VAL A C 1
ATOM 568 O O . VAL A 1 71 ? -11.530 19.211 3.333 1.00 46.91 71 VAL A O 1
ATOM 571 N N . GLN A 1 72 ? -13.535 19.636 4.227 1.00 54.34 72 GLN A N 1
ATOM 572 C CA . GLN A 1 72 ? -13.168 19.275 5.597 1.00 54.34 72 GLN A CA 1
ATOM 573 C C . GLN A 1 72 ? -13.013 17.753 5.648 1.00 54.34 72 GLN A C 1
ATOM 575 O O . GLN A 1 72 ? -13.951 17.031 5.984 1.00 54.34 72 GLN A O 1
ATOM 580 N N . LEU A 1 73 ? -11.866 17.254 5.198 1.00 55.78 73 LEU A N 1
ATOM 581 C CA . LEU A 1 73 ? -11.596 15.832 5.188 1.00 55.78 73 LEU A CA 1
ATOM 582 C C . LEU A 1 73 ? -11.511 15.345 6.637 1.00 55.78 73 LEU A C 1
ATOM 584 O O . LEU A 1 73 ? -10.960 16.051 7.491 1.00 55.78 73 LEU A O 1
ATOM 588 N N . PRO A 1 74 ? -12.048 14.151 6.936 1.00 61.75 74 PRO A N 1
ATOM 589 C CA . PRO A 1 74 ? -11.834 13.519 8.225 1.00 61.75 74 PRO A CA 1
ATOM 590 C C . PRO A 1 74 ? -10.335 13.490 8.560 1.00 61.75 74 PRO A C 1
ATOM 592 O O . PRO A 1 74 ? -9.527 13.209 7.667 1.00 61.75 74 PRO A O 1
ATOM 595 N N . PRO A 1 75 ? -9.944 13.760 9.817 1.00 69.81 75 PRO A N 1
ATOM 596 C CA . PRO A 1 75 ? -8.544 13.731 10.210 1.00 69.81 75 PRO A CA 1
ATOM 597 C C . PRO A 1 75 ? -7.983 12.317 10.042 1.00 69.81 75 PRO A C 1
ATOM 599 O O . PRO A 1 75 ? -8.570 11.352 10.536 1.00 69.81 75 PRO A O 1
ATOM 602 N N . VAL A 1 76 ? -6.828 12.202 9.389 1.00 76.94 76 VAL A N 1
ATOM 603 C CA . VAL A 1 76 ? -6.060 10.956 9.393 1.00 76.94 76 VAL A CA 1
ATOM 604 C C . VAL A 1 76 ? -5.342 10.831 10.730 1.00 76.94 76 VAL A C 1
ATOM 606 O O . VAL A 1 76 ? -4.674 11.757 11.194 1.00 76.94 76 VAL A O 1
ATOM 609 N N . LYS A 1 77 ? -5.495 9.676 11.376 1.00 83.75 77 LYS A N 1
ATOM 610 C CA . LYS A 1 77 ? -4.791 9.365 12.620 1.00 83.75 77 LYS A CA 1
ATOM 611 C C . LYS A 1 77 ? -3.456 8.731 12.258 1.00 83.75 77 LYS A C 1
ATOM 613 O O . LYS A 1 77 ? -3.436 7.583 11.824 1.00 83.75 77 LYS A O 1
ATOM 618 N N . GLN A 1 78 ? -2.364 9.463 12.450 1.00 83.25 78 GLN A N 1
ATOM 619 C CA . GLN A 1 78 ? -1.021 8.893 12.419 1.00 83.25 78 GLN A CA 1
ATOM 620 C C . GLN A 1 78 ? -0.739 8.236 13.773 1.00 83.25 78 GLN A C 1
ATOM 622 O O . GLN A 1 78 ? -0.723 8.903 14.810 1.00 83.25 78 GLN A O 1
ATOM 627 N N . LEU A 1 79 ? -0.547 6.924 13.773 1.00 80.38 79 LEU A N 1
ATOM 628 C CA . LEU A 1 79 ? -0.380 6.118 14.973 1.00 80.38 79 LEU A CA 1
ATOM 629 C C . LEU A 1 79 ? 0.960 5.391 14.921 1.00 80.38 79 LEU A C 1
ATOM 631 O O . LEU A 1 79 ? 1.337 4.811 13.902 1.00 80.38 79 LEU A O 1
ATOM 635 N N . LYS A 1 80 ? 1.656 5.381 16.061 1.00 77.00 80 LYS A N 1
ATOM 636 C CA . LYS A 1 80 ? 2.676 4.367 16.317 1.00 77.00 80 LYS A CA 1
ATOM 637 C C . LYS A 1 80 ? 1.943 3.104 16.768 1.00 77.00 80 LYS A C 1
ATOM 639 O O . LYS A 1 80 ? 1.191 3.199 17.739 1.00 77.00 80 LYS A O 1
ATOM 644 N N . PRO A 1 81 ? 2.113 1.965 16.084 1.00 74.62 81 PRO A N 1
ATOM 645 C CA . PRO A 1 81 ? 1.371 0.749 16.377 1.00 74.62 81 PRO A CA 1
ATOM 646 C C . PRO A 1 81 ? 1.767 0.151 17.733 1.00 74.62 81 PRO A C 1
ATOM 648 O O . PRO A 1 81 ? 2.659 -0.684 17.821 1.00 74.62 81 PRO A O 1
ATOM 651 N N . GLN A 1 82 ? 1.121 0.615 18.804 1.00 78.19 82 GLN A N 1
ATOM 652 C CA . GLN A 1 82 ? 1.298 0.128 20.170 1.00 78.19 82 GLN A CA 1
ATOM 653 C C . GLN A 1 82 ? -0.061 0.036 20.864 1.00 78.19 82 GLN A C 1
ATOM 655 O O . GLN A 1 82 ? -0.821 1.005 20.877 1.00 78.19 82 GLN A O 1
ATOM 660 N N . GLY A 1 83 ? -0.340 -1.110 21.486 1.00 84.81 83 GLY A N 1
ATOM 661 C CA . GLY A 1 83 ? -1.601 -1.342 22.183 1.00 84.81 83 GLY A CA 1
ATOM 662 C C . GLY A 1 83 ? -2.776 -1.530 21.226 1.00 84.81 83 GLY A C 1
ATOM 663 O O . GLY A 1 83 ? -2.617 -2.040 20.120 1.00 84.81 83 GLY A O 1
ATOM 664 N N . GLU A 1 84 ? -3.969 -1.158 21.677 1.00 87.38 84 GLU A N 1
ATOM 665 C CA . GLU A 1 84 ? -5.208 -1.356 20.927 1.00 87.38 84 GLU A CA 1
ATOM 666 C C . GLU A 1 84 ? -5.468 -0.195 19.955 1.00 87.38 84 GLU A C 1
ATOM 668 O O . GLU A 1 84 ? -5.563 0.967 20.358 1.00 87.38 84 GLU A O 1
ATOM 673 N N . ILE A 1 85 ? -5.635 -0.517 18.673 1.00 86.12 85 ILE A N 1
ATOM 674 C CA . ILE A 1 85 ? -6.071 0.412 17.633 1.00 86.12 85 ILE A CA 1
ATOM 675 C C . ILE A 1 85 ? -7.456 -0.002 17.156 1.00 86.12 85 ILE A C 1
ATOM 677 O O . ILE A 1 85 ? -7.661 -1.109 16.666 1.00 86.12 85 ILE A O 1
ATOM 681 N N . VAL A 1 86 ? -8.409 0.921 17.263 1.00 87.88 86 VAL A N 1
ATOM 682 C CA . VAL A 1 86 ? -9.788 0.715 16.818 1.00 87.88 86 VAL A CA 1
ATOM 683 C C . VAL A 1 86 ? -10.000 1.406 15.475 1.00 87.88 86 VAL A C 1
ATOM 685 O O . VAL A 1 86 ? -9.947 2.634 15.388 1.00 87.88 86 VAL A O 1
ATOM 688 N N . ILE A 1 87 ? -10.291 0.607 14.455 1.00 88.31 87 ILE A N 1
ATOM 689 C CA . ILE A 1 87 ? -10.636 1.015 13.094 1.00 88.31 87 ILE A CA 1
ATOM 690 C C . ILE A 1 87 ? -12.156 0.902 12.938 1.00 88.31 87 ILE A C 1
ATOM 692 O O . ILE A 1 87 ? -12.748 -0.154 13.180 1.00 88.31 87 ILE A O 1
ATOM 696 N N . GLN A 1 88 ? -12.818 1.992 12.555 1.00 89.44 88 GLN A N 1
ATOM 697 C CA . GLN A 1 88 ? -14.252 1.968 12.253 1.00 89.44 88 GLN A CA 1
ATOM 698 C C . GLN A 1 88 ? -14.534 1.211 10.943 1.00 89.44 88 GLN A C 1
ATOM 700 O O . GLN A 1 88 ? -13.669 1.083 10.083 1.00 89.44 88 GLN A O 1
ATOM 705 N N . GLU A 1 89 ? -15.773 0.761 10.747 1.00 86.50 89 GLU A N 1
ATOM 706 C CA . GLU A 1 89 ? -16.210 0.007 9.557 1.00 86.50 89 GLU A CA 1
ATOM 707 C C . GLU A 1 89 ? -15.819 0.664 8.220 1.00 86.50 89 GLU A C 1
ATOM 709 O O . GLU A 1 89 ? -15.438 -0.018 7.275 1.00 86.50 89 GLU A O 1
ATOM 714 N N . LYS A 1 90 ? -15.870 1.999 8.150 1.00 87.94 90 LYS A N 1
ATOM 715 C CA . LYS A 1 90 ? -15.529 2.779 6.947 1.00 87.94 90 LYS A CA 1
ATOM 716 C C . LYS A 1 90 ? -14.069 3.222 6.880 1.00 87.94 90 LYS A C 1
ATOM 718 O O . LYS A 1 90 ? -13.631 3.713 5.842 1.00 87.94 90 LYS A O 1
ATOM 723 N N . GLU A 1 91 ? -13.340 3.112 7.986 1.00 90.44 91 GLU A N 1
ATOM 724 C CA . GLU A 1 91 ? -11.926 3.463 8.023 1.00 90.44 91 GLU A CA 1
ATOM 725 C C . GLU A 1 91 ? -11.115 2.308 7.438 1.00 90.44 91 GLU A C 1
ATOM 727 O O . GLU A 1 91 ? -11.380 1.141 7.718 1.00 90.44 91 GLU A O 1
ATOM 732 N N . LYS A 1 92 ? -10.111 2.648 6.643 1.00 92.62 92 LYS A N 1
ATOM 733 C CA . LYS A 1 92 ? -9.085 1.736 6.154 1.00 92.62 92 LYS A CA 1
ATOM 734 C C . LYS A 1 92 ? -7.734 2.152 6.724 1.00 92.62 92 LYS A C 1
ATOM 736 O O . LYS A 1 92 ? -7.626 3.172 7.416 1.00 92.62 92 LYS A O 1
ATOM 741 N N . ILE A 1 93 ? -6.709 1.363 6.423 1.00 91.56 93 ILE A N 1
ATOM 742 C CA . ILE A 1 93 ? -5.336 1.675 6.806 1.00 91.56 93 ILE A CA 1
ATOM 743 C C . ILE A 1 93 ? -4.439 1.936 5.603 1.00 91.56 93 ILE A C 1
ATOM 745 O O . ILE A 1 93 ? -4.503 1.235 4.592 1.00 91.56 93 ILE A O 1
ATOM 749 N N . LEU A 1 94 ? -3.577 2.938 5.747 1.00 91.00 94 LEU A N 1
ATOM 750 C CA . LEU A 1 94 ? -2.351 3.073 4.973 1.00 91.00 94 LEU A CA 1
ATOM 751 C C . LEU A 1 94 ? -1.192 2.673 5.887 1.00 91.00 94 LEU A C 1
ATOM 753 O O . LEU A 1 94 ? -1.000 3.257 6.956 1.00 91.00 94 LEU A O 1
ATOM 757 N N . LEU A 1 95 ? -0.459 1.644 5.479 1.00 91.25 95 LEU A N 1
ATOM 758 C CA . LEU A 1 95 ? 0.675 1.114 6.225 1.00 91.25 95 LEU A CA 1
ATOM 759 C C . LEU A 1 95 ? 1.984 1.609 5.615 1.00 91.25 95 LEU A C 1
ATOM 761 O O . LEU A 1 95 ? 2.210 1.407 4.427 1.00 91.25 95 LEU A O 1
ATOM 765 N N . GLU A 1 96 ? 2.860 2.188 6.430 1.00 90.31 96 GLU A N 1
ATOM 766 C CA . GLU A 1 96 ? 4.204 2.586 6.018 1.00 90.31 96 GLU A CA 1
ATOM 767 C C . GLU A 1 96 ? 5.262 1.759 6.755 1.00 90.31 96 GLU A C 1
ATOM 769 O O . GLU A 1 96 ? 5.449 1.892 7.967 1.00 90.31 96 GLU A O 1
ATOM 774 N N . LEU A 1 97 ? 5.967 0.918 6.000 1.00 89.81 97 LEU A N 1
ATOM 775 C CA . LEU A 1 97 ? 7.088 0.100 6.448 1.00 89.81 97 LEU A CA 1
ATOM 776 C C . LEU A 1 97 ? 8.404 0.755 6.010 1.00 89.81 97 LEU A C 1
ATOM 778 O O . LEU A 1 97 ? 8.953 0.435 4.952 1.00 89.81 97 LEU A O 1
ATOM 782 N N . GLY A 1 98 ? 8.902 1.672 6.840 1.00 86.44 98 GLY A N 1
ATOM 783 C CA . GLY A 1 98 ? 10.190 2.342 6.639 1.00 86.44 98 GLY A CA 1
ATOM 784 C C . GLY A 1 98 ? 11.399 1.418 6.861 1.00 86.44 98 GLY A C 1
ATOM 785 O O . GLY A 1 98 ? 11.253 0.338 7.453 1.00 86.44 98 GLY A O 1
ATOM 786 N N . PRO A 1 99 ? 12.608 1.829 6.440 1.00 84.06 99 PRO A N 1
ATOM 787 C CA . PRO A 1 99 ? 13.844 1.049 6.584 1.00 84.06 99 PRO A CA 1
ATOM 788 C C . PRO A 1 99 ? 14.216 0.744 8.047 1.00 84.06 99 PRO A C 1
ATOM 790 O O . PRO A 1 99 ? 14.895 -0.242 8.328 1.00 84.06 99 PRO A O 1
ATOM 793 N N . GLU A 1 100 ? 13.753 1.556 8.997 1.00 81.56 100 GLU A N 1
ATOM 794 C CA . GLU A 1 100 ? 13.921 1.361 10.440 1.00 81.56 100 GLU A CA 1
ATOM 795 C C . GLU A 1 100 ? 12.937 0.353 11.058 1.00 81.56 100 GLU A C 1
ATOM 797 O O . GLU A 1 100 ? 13.049 0.016 12.240 1.00 81.56 100 GLU A O 1
ATOM 802 N N . THR A 1 101 ? 11.974 -0.145 10.279 1.00 83.38 101 THR A N 1
ATOM 803 C CA . THR A 1 101 ? 11.004 -1.144 10.730 1.00 83.38 101 THR A CA 1
ATOM 804 C C . THR A 1 101 ? 11.709 -2.473 10.973 1.00 83.38 101 THR A C 1
ATOM 806 O O . THR A 1 101 ? 12.079 -3.173 10.031 1.00 83.38 101 THR A O 1
ATOM 809 N N . THR A 1 102 ? 11.862 -2.861 12.238 1.00 79.50 102 THR A N 1
ATOM 810 C CA . THR A 1 102 ? 12.473 -4.143 12.633 1.00 79.50 102 THR A CA 1
ATOM 811 C C . THR A 1 102 ? 11.458 -5.273 12.759 1.00 79.50 102 THR A C 1
ATOM 813 O O . THR A 1 102 ? 11.831 -6.446 12.737 1.00 79.50 102 THR A O 1
ATOM 816 N N . ALA A 1 103 ? 10.174 -4.932 12.876 1.00 80.38 103 ALA A N 1
ATO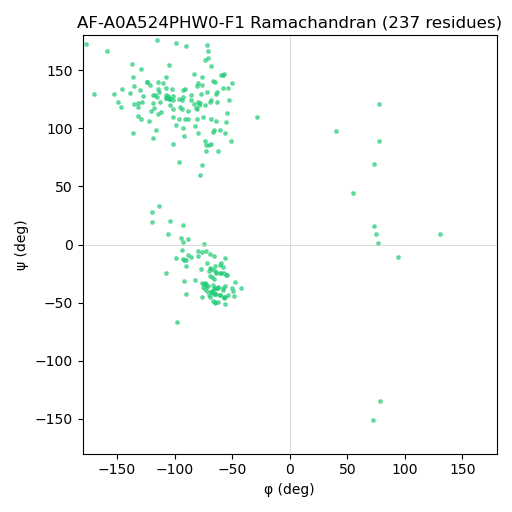M 817 C CA . ALA A 1 103 ? 9.098 -5.900 12.938 1.00 80.38 103 ALA A CA 1
ATOM 818 C C . ALA A 1 103 ? 9.043 -6.772 11.678 1.00 80.38 103 ALA A C 1
ATOM 820 O O . ALA A 1 103 ? 9.302 -6.315 10.560 1.00 80.38 103 ALA A O 1
ATOM 821 N N . ASN A 1 104 ? 8.665 -8.036 11.861 1.00 82.81 104 ASN A N 1
ATOM 822 C CA . ASN A 1 104 ? 8.298 -8.889 10.745 1.00 82.81 104 ASN A CA 1
ATOM 823 C C . ASN A 1 104 ? 6.834 -8.592 10.345 1.00 82.81 104 ASN A C 1
ATOM 825 O O . ASN A 1 104 ? 5.935 -8.838 11.164 1.00 82.81 104 ASN A O 1
ATOM 829 N N . PRO A 1 105 ? 6.571 -8.100 9.116 1.00 82.62 105 PRO A N 1
ATOM 830 C CA . PRO A 1 105 ? 5.216 -7.819 8.657 1.00 82.62 105 PRO A CA 1
ATOM 831 C C . PRO A 1 105 ? 4.352 -9.078 8.515 1.00 82.62 105 PRO A C 1
ATOM 833 O O . PRO A 1 105 ? 3.142 -8.920 8.410 1.00 82.62 105 PRO A O 1
ATOM 836 N N . SER A 1 106 ? 4.916 -10.2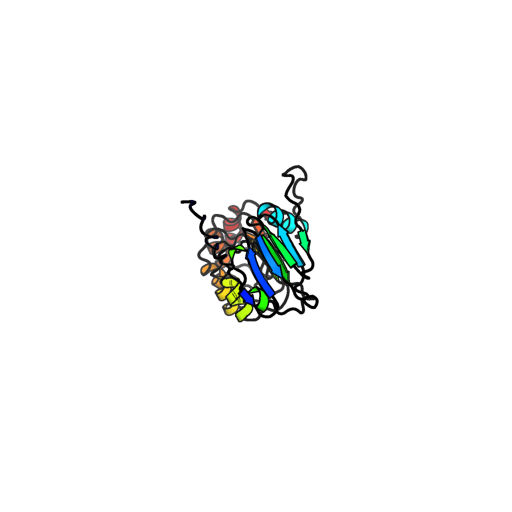98 8.609 1.00 82.50 106 SER A N 1
ATOM 837 C CA . SER A 1 106 ? 4.162 -11.567 8.555 1.00 82.50 106 SER A CA 1
ATOM 838 C C . SER A 1 106 ? 2.933 -11.624 9.435 1.00 82.50 106 SER A C 1
ATOM 840 O O . SER A 1 106 ? 1.945 -12.279 9.138 1.00 82.50 106 SER A O 1
ATOM 842 N N . SER A 1 107 ? 3.019 -10.937 10.556 1.00 79.06 107 SER A N 1
ATOM 843 C CA . SER A 1 107 ? 1.961 -10.881 11.540 1.00 79.06 107 SER A CA 1
ATOM 844 C C . SER A 1 107 ? 0.740 -10.048 11.123 1.00 79.06 107 SER A C 1
ATOM 846 O O . SER A 1 107 ? -0.323 -10.183 11.721 1.00 79.06 107 SER A O 1
ATOM 848 N N . LEU A 1 108 ? 0.871 -9.217 10.089 1.00 82.00 108 LEU A N 1
ATOM 849 C CA . LEU A 1 108 ? -0.227 -8.468 9.479 1.00 82.00 108 LEU A CA 1
ATOM 850 C C . LEU A 1 108 ? -0.929 -9.244 8.370 1.00 82.00 108 LEU A C 1
ATOM 852 O O . LEU A 1 108 ? -1.941 -8.767 7.861 1.00 82.00 108 LEU A O 1
ATOM 856 N N . TRP A 1 109 ? -0.380 -10.387 7.953 1.00 86.19 109 TRP A N 1
ATOM 857 C CA . TRP A 1 109 ? -0.876 -11.106 6.782 1.00 86.19 109 TRP A CA 1
ATOM 858 C C . TRP A 1 109 ? -2.166 -11.884 7.020 1.00 86.19 109 TRP A C 1
ATOM 860 O O . TRP A 1 109 ? -2.776 -12.414 6.104 1.00 86.19 109 TRP A O 1
ATOM 870 N N . ASP A 1 110 ? -2.609 -11.935 8.264 1.00 84.88 110 ASP A N 1
ATOM 871 C CA . ASP A 1 110 ? -3.898 -12.516 8.613 1.00 84.88 110 ASP A CA 1
ATOM 872 C C . ASP A 1 110 ? -5.012 -11.452 8.641 1.00 84.88 110 ASP A C 1
ATOM 874 O O . ASP A 1 110 ? -6.162 -11.754 8.971 1.00 84.88 110 ASP A O 1
ATOM 878 N N . LEU A 1 111 ? -4.693 -10.191 8.316 1.00 87.12 111 LEU A N 1
ATOM 879 C CA . LEU A 1 111 ? -5.692 -9.136 8.205 1.00 87.12 111 LEU A CA 1
ATOM 880 C C . LEU A 1 111 ? -6.485 -9.281 6.897 1.00 87.12 111 LEU A C 1
ATOM 882 O O . LEU A 1 111 ? -5.895 -9.501 5.843 1.00 87.12 111 LEU A O 1
ATOM 886 N N . PRO A 1 112 ? -7.818 -9.112 6.926 1.00 90.12 112 PRO A N 1
ATOM 887 C CA . PRO A 1 112 ? -8.614 -9.121 5.704 1.00 90.12 112 PRO A CA 1
ATOM 888 C C . PRO A 1 112 ? -8.163 -8.043 4.701 1.00 90.12 112 PRO A C 1
ATOM 890 O O . PRO A 1 112 ? -7.781 -6.937 5.096 1.00 90.12 112 PRO A O 1
ATOM 893 N N . SER A 1 113 ? -8.253 -8.338 3.399 1.00 90.69 113 SER A N 1
ATOM 894 C CA . SER A 1 113 ? -7.830 -7.419 2.327 1.00 90.69 113 SER A CA 1
ATOM 895 C C . SER A 1 113 ? -8.528 -6.061 2.390 1.00 90.69 113 SER A C 1
ATOM 897 O O . SER A 1 113 ? -7.907 -5.031 2.142 1.00 90.69 113 SER A O 1
ATOM 899 N N . ASP A 1 114 ? -9.799 -6.050 2.791 1.00 91.06 114 ASP A N 1
ATOM 900 C CA . ASP A 1 114 ? -10.653 -4.863 2.875 1.00 91.06 114 ASP A CA 1
ATOM 901 C C . ASP A 1 114 ? -10.258 -3.878 3.995 1.00 91.06 114 ASP A C 1
ATOM 903 O O . ASP A 1 114 ? -10.813 -2.776 4.093 1.00 91.06 114 ASP A O 1
ATOM 907 N N . VAL A 1 115 ? -9.316 -4.265 4.861 1.00 92.56 115 VAL A N 1
ATOM 908 C CA . VAL A 1 115 ? -8.730 -3.398 5.890 1.00 92.56 115 VAL A CA 1
ATOM 909 C C . VAL A 1 115 ? -7.752 -2.414 5.260 1.00 92.56 115 VAL A C 1
ATOM 911 O O . VAL A 1 115 ? -7.688 -1.256 5.681 1.00 92.56 115 VAL A O 1
ATOM 914 N N . PHE A 1 116 ? -7.008 -2.845 4.243 1.00 93.25 116 PHE A N 1
ATOM 915 C CA . PHE A 1 116 ? -5.966 -2.039 3.626 1.00 93.25 116 PHE A CA 1
ATOM 916 C C . PHE A 1 116 ? -6.546 -1.130 2.545 1.00 93.25 116 PHE A C 1
ATOM 918 O O . PHE A 1 116 ? -7.251 -1.556 1.635 1.00 93.25 116 PHE A O 1
ATOM 925 N N . TRP A 1 117 ? -6.218 0.155 2.632 1.00 93.06 117 TRP A N 1
ATOM 926 C CA . TRP A 1 117 ? -6.321 1.061 1.494 1.00 93.06 117 TRP A CA 1
ATOM 927 C C . TRP A 1 117 ? -5.014 1.072 0.709 1.00 93.06 117 TRP A C 1
ATOM 929 O O . TRP A 1 117 ? -5.033 1.007 -0.520 1.00 93.06 117 TRP A O 1
ATOM 939 N N . GLY A 1 118 ? -3.883 1.112 1.418 1.00 92.44 118 GLY A N 1
ATOM 940 C CA . GLY A 1 118 ? -2.587 1.168 0.771 1.00 92.44 118 GLY A CA 1
ATOM 941 C C . GLY A 1 118 ? -1.410 0.709 1.618 1.00 92.44 118 GLY A C 1
ATOM 942 O O . GLY A 1 118 ? -1.506 0.591 2.842 1.00 92.44 118 GLY A O 1
ATOM 943 N N . MET A 1 119 ? -0.282 0.487 0.950 1.00 93.12 119 MET A N 1
ATOM 944 C CA . MET A 1 119 ? 0.998 0.144 1.560 1.00 93.12 119 MET A CA 1
ATOM 945 C C . MET A 1 119 ? 2.141 0.944 0.934 1.00 93.12 119 MET A C 1
ATOM 947 O O . MET A 1 119 ? 2.231 1.057 -0.283 1.00 93.12 119 MET A O 1
ATOM 951 N N . GLN A 1 120 ? 3.039 1.463 1.767 1.00 90.94 120 GLN A N 1
ATOM 952 C CA . GLN A 1 120 ? 4.327 2.027 1.377 1.00 90.94 120 GLN A CA 1
ATOM 953 C C . GLN A 1 120 ? 5.429 1.222 2.051 1.00 90.94 120 GLN A C 1
ATOM 955 O O . GLN A 1 120 ? 5.455 1.112 3.274 1.00 90.94 120 GLN A O 1
ATOM 960 N N . ILE A 1 121 ? 6.327 0.646 1.265 1.00 91.56 121 ILE A N 1
ATOM 961 C CA . ILE A 1 121 ? 7.332 -0.291 1.750 1.00 91.56 121 ILE A CA 1
ATOM 962 C C . ILE A 1 121 ? 8.689 0.119 1.189 1.00 91.56 121 ILE A C 1
ATOM 964 O O . ILE A 1 121 ? 8.896 0.110 -0.018 1.00 91.56 121 ILE A O 1
ATOM 968 N N . GLN A 1 122 ? 9.614 0.444 2.091 1.00 89.56 122 GLN A N 1
ATOM 969 C CA . GLN A 1 122 ? 10.974 0.909 1.783 1.00 89.56 122 GLN A CA 1
ATOM 970 C C . GLN A 1 122 ? 12.037 -0.035 2.363 1.00 89.56 122 GLN A C 1
ATOM 972 O O . GLN A 1 122 ? 13.136 0.362 2.749 1.00 89.56 122 GLN A O 1
ATOM 977 N N . ARG A 1 123 ? 11.688 -1.313 2.501 1.00 89.12 123 ARG A N 1
ATOM 978 C CA . ARG A 1 123 ? 12.581 -2.365 2.990 1.00 89.12 123 ARG A CA 1
ATOM 979 C C . ARG A 1 123 ? 12.431 -3.620 2.154 1.00 89.12 123 ARG A C 1
ATOM 981 O O . ARG A 1 123 ? 11.366 -3.877 1.601 1.00 89.12 123 ARG A O 1
ATOM 988 N N . ASN A 1 124 ? 13.480 -4.437 2.136 1.00 88.44 124 ASN A N 1
ATOM 989 C CA . ASN A 1 124 ? 13.441 -5.721 1.449 1.00 88.44 124 ASN A CA 1
ATOM 990 C C . ASN A 1 124 ? 12.317 -6.607 1.994 1.00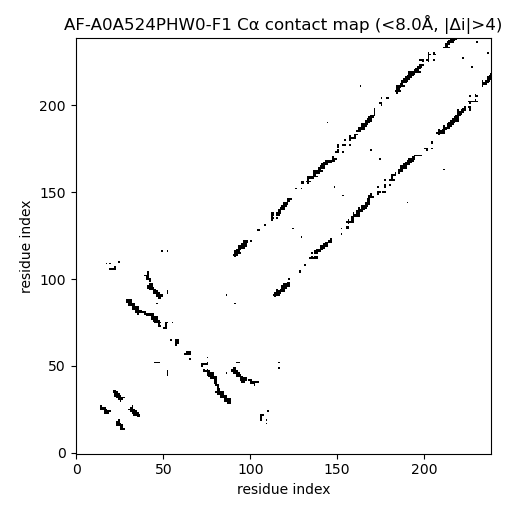 88.44 124 ASN A C 1
ATOM 992 O O . ASN A 1 124 ? 12.146 -6.755 3.211 1.00 88.44 124 ASN A O 1
ATOM 996 N N . LEU A 1 125 ? 11.601 -7.206 1.050 1.00 90.25 125 LEU A N 1
ATOM 997 C CA . LEU A 1 125 ? 10.511 -8.135 1.273 1.00 90.25 125 LEU A CA 1
ATOM 998 C C . LEU A 1 125 ? 10.947 -9.555 0.909 1.00 90.25 125 LEU A C 1
ATOM 1000 O O . LEU A 1 125 ? 11.723 -9.762 -0.032 1.00 90.25 125 LEU A O 1
ATOM 1004 N N . SER A 1 126 ? 10.456 -10.531 1.670 1.00 92.88 126 SER A N 1
ATOM 1005 C CA . SER A 1 126 ? 10.545 -11.942 1.288 1.00 92.88 126 SER A CA 1
ATOM 1006 C C . SER A 1 126 ? 9.591 -12.260 0.124 1.00 92.88 126 SER A C 1
ATOM 1008 O O . SER A 1 126 ? 8.789 -11.417 -0.284 1.00 92.88 126 SER A O 1
ATOM 1010 N N . ILE A 1 127 ? 9.684 -13.468 -0.439 1.00 92.88 127 ILE A N 1
ATOM 1011 C CA . ILE A 1 127 ? 8.732 -13.913 -1.472 1.00 92.88 127 ILE A CA 1
ATOM 1012 C C . ILE A 1 127 ? 7.346 -14.076 -0.846 1.00 92.88 127 ILE A C 1
ATOM 1014 O O . ILE A 1 127 ? 6.358 -13.643 -1.425 1.00 92.88 127 ILE A O 1
ATOM 1018 N N . GLU A 1 128 ? 7.293 -14.615 0.368 1.00 93.50 128 GLU A N 1
ATOM 1019 C CA . GLU A 1 128 ? 6.068 -14.811 1.134 1.00 93.50 128 GLU A CA 1
ATOM 1020 C C . GLU A 1 128 ? 5.380 -13.471 1.448 1.00 93.50 128 GLU A C 1
ATOM 1022 O O . GLU A 1 128 ? 4.156 -13.366 1.372 1.00 93.50 128 GLU A O 1
ATOM 1027 N N . ASP A 1 129 ? 6.165 -12.422 1.733 1.00 93.44 129 ASP A N 1
ATOM 1028 C CA . ASP A 1 129 ? 5.639 -11.068 1.931 1.00 93.44 129 ASP A CA 1
ATOM 1029 C C . ASP A 1 129 ? 4.930 -10.569 0.656 1.00 93.44 129 ASP A C 1
ATOM 1031 O O . ASP A 1 129 ? 3.853 -9.976 0.729 1.00 93.44 129 ASP A O 1
ATOM 1035 N N . LEU A 1 130 ? 5.535 -10.800 -0.515 1.00 93.50 130 LEU A N 1
ATOM 1036 C CA . LEU A 1 130 ? 5.016 -10.355 -1.811 1.00 93.50 130 LEU A CA 1
ATOM 1037 C C . LEU A 1 130 ? 3.813 -11.176 -2.277 1.00 93.50 130 LEU A C 1
ATOM 1039 O O . LEU A 1 130 ? 2.875 -10.596 -2.816 1.00 93.50 130 LEU A O 1
ATOM 1043 N N . GLU A 1 131 ? 3.808 -12.491 -2.045 1.00 93.75 131 GLU A N 1
ATOM 1044 C CA . GLU A 1 131 ? 2.644 -13.353 -2.289 1.00 93.75 131 GLU A CA 1
ATOM 1045 C C . GLU A 1 131 ? 1.432 -12.865 -1.499 1.00 93.75 131 GLU A C 1
ATOM 1047 O O . GLU A 1 131 ? 0.332 -12.740 -2.045 1.00 93.75 131 GLU A O 1
ATOM 1052 N N . TYR A 1 132 ? 1.637 -12.531 -0.221 1.00 93.31 132 TYR A N 1
ATOM 1053 C CA . TYR A 1 132 ? 0.569 -11.962 0.581 1.00 93.31 132 TYR A CA 1
ATOM 1054 C C . TYR A 1 132 ? 0.100 -10.619 0.024 1.00 93.31 132 TYR A C 1
ATOM 1056 O O . TYR A 1 132 ? -1.102 -10.437 -0.171 1.00 93.31 132 TYR A O 1
ATOM 1064 N N . ILE A 1 133 ? 1.021 -9.691 -0.264 1.00 94.12 133 ILE A N 1
ATOM 1065 C CA . ILE A 1 133 ? 0.659 -8.385 -0.830 1.00 94.12 133 ILE A CA 1
ATOM 1066 C C . ILE A 1 133 ? -0.141 -8.579 -2.120 1.00 94.12 133 ILE A C 1
ATOM 1068 O O . ILE A 1 133 ? -1.197 -7.977 -2.261 1.00 94.12 133 ILE A O 1
ATOM 1072 N N . GLY A 1 134 ? 0.287 -9.474 -3.011 1.00 91.81 134 GLY A N 1
ATOM 1073 C CA . GLY A 1 134 ? -0.419 -9.810 -4.247 1.00 91.81 134 GLY A CA 1
ATOM 1074 C C . GLY A 1 134 ? -1.834 -10.358 -4.053 1.00 91.81 134 GLY A C 1
ATOM 1075 O O . GLY A 1 134 ? -2.681 -10.201 -4.931 1.00 91.81 134 GLY A O 1
ATOM 1076 N N . SER A 1 135 ? -2.122 -10.949 -2.891 1.00 93.62 135 SER A N 1
ATOM 1077 C CA . SER A 1 135 ? -3.460 -11.424 -2.524 1.00 93.62 135 SER A CA 1
ATOM 1078 C C . SER A 1 135 ? -4.405 -10.318 -2.026 1.00 93.62 135 SER A C 1
ATOM 1080 O O . SER A 1 135 ? -5.610 -10.551 -1.891 1.00 93.62 135 SER A O 1
ATOM 1082 N N . LEU A 1 136 ? -3.900 -9.101 -1.781 1.00 94.06 136 LEU A N 1
ATOM 1083 C CA . LEU A 1 136 ? -4.683 -7.952 -1.316 1.00 94.06 136 LEU A CA 1
ATOM 1084 C C . LEU A 1 136 ? -5.506 -7.336 -2.455 1.00 94.06 136 LEU A C 1
ATOM 1086 O O . LEU A 1 136 ? -5.280 -6.207 -2.879 1.00 94.06 136 LEU A O 1
ATOM 1090 N N . THR A 1 137 ? -6.507 -8.069 -2.933 1.00 92.31 137 THR A N 1
ATOM 1091 C CA . THR A 1 137 ? -7.341 -7.686 -4.090 1.00 92.31 137 THR A CA 1
ATOM 1092 C C . THR A 1 137 ? -8.070 -6.341 -3.944 1.00 92.31 137 THR A C 1
ATOM 1094 O O . THR A 1 137 ? -8.465 -5.757 -4.949 1.00 92.31 137 THR A O 1
ATOM 1097 N N . ASP A 1 138 ? -8.230 -5.830 -2.717 1.00 92.31 138 ASP A N 1
ATOM 1098 C CA . ASP A 1 138 ? -8.843 -4.530 -2.403 1.00 92.31 138 ASP A CA 1
ATOM 1099 C C . ASP A 1 138 ? -7.851 -3.367 -2.269 1.00 92.31 138 ASP A C 1
ATOM 1101 O O . ASP A 1 138 ? -8.279 -2.220 -2.087 1.00 92.31 138 ASP A O 1
ATOM 1105 N N . LEU A 1 139 ? -6.548 -3.650 -2.343 1.00 91.81 139 LEU A N 1
ATOM 1106 C CA . LEU A 1 139 ? -5.497 -2.654 -2.203 1.00 91.81 139 LEU A CA 1
ATOM 1107 C C . LEU A 1 139 ? -5.585 -1.651 -3.350 1.00 91.81 139 LEU A C 1
ATOM 1109 O O . LEU A 1 139 ? -5.628 -2.030 -4.517 1.00 91.81 139 LEU A O 1
ATOM 1113 N N . GLN A 1 140 ? -5.588 -0.366 -3.011 1.00 89.00 140 GLN A N 1
ATOM 1114 C CA . GLN A 1 140 ? -5.658 0.704 -3.998 1.00 89.00 140 GLN A CA 1
ATOM 1115 C C . GLN A 1 140 ? -4.344 1.443 -4.161 1.00 89.00 140 GLN A C 1
ATOM 1117 O O . GLN A 1 140 ? -4.140 2.027 -5.211 1.00 89.00 140 GLN A O 1
ATOM 1122 N N . TYR A 1 141 ? -3.468 1.445 -3.160 1.00 87.56 141 TYR A N 1
ATOM 1123 C CA . TYR A 1 141 ? -2.165 2.099 -3.236 1.00 87.56 141 TYR A CA 1
ATOM 1124 C C . TYR A 1 141 ? -1.056 1.122 -2.851 1.00 87.56 141 TYR A C 1
ATOM 1126 O O . TYR A 1 141 ? -1.096 0.522 -1.779 1.00 87.56 141 TYR A O 1
ATOM 1134 N N . LEU A 1 142 ? -0.041 0.991 -3.697 1.00 89.94 142 LEU A N 1
ATOM 1135 C CA . LEU A 1 142 ? 1.163 0.235 -3.394 1.00 89.94 142 LEU A CA 1
ATOM 1136 C C . LEU A 1 142 ? 2.388 1.027 -3.829 1.00 89.94 142 LEU A C 1
ATOM 1138 O O . LEU A 1 142 ? 2.559 1.339 -5.002 1.00 89.94 142 LEU A O 1
ATOM 1142 N N . SER A 1 143 ? 3.268 1.311 -2.880 1.00 89.62 143 SER A N 1
ATOM 1143 C CA . SER A 1 143 ? 4.593 1.842 -3.148 1.00 89.62 143 SER A CA 1
ATOM 1144 C C . SER A 1 143 ? 5.647 0.873 -2.659 1.00 89.62 143 SER A C 1
ATOM 1146 O O . SER A 1 143 ? 5.735 0.591 -1.466 1.00 89.62 143 SER A O 1
ATOM 1148 N N . LEU A 1 144 ? 6.442 0.383 -3.601 1.00 89.56 144 LEU A N 1
ATOM 1149 C CA . LEU A 1 144 ? 7.669 -0.375 -3.388 1.00 89.56 144 LEU A CA 1
ATOM 1150 C C . LEU A 1 144 ? 8.859 0.456 -3.884 1.00 89.56 144 LEU A C 1
ATOM 1152 O O . LEU A 1 144 ? 9.829 -0.075 -4.428 1.00 89.56 144 LEU A O 1
ATOM 1156 N N . LYS A 1 145 ? 8.750 1.784 -3.751 1.00 79.69 145 LYS A N 1
ATOM 1157 C CA . LYS A 1 145 ? 9.815 2.720 -4.096 1.00 79.69 145 LYS A CA 1
ATOM 1158 C C . LYS A 1 145 ? 11.087 2.300 -3.363 1.00 79.69 145 LYS A C 1
ATOM 1160 O O . LYS A 1 145 ? 11.039 2.020 -2.169 1.00 79.69 145 LYS A O 1
ATOM 1165 N N . GLU A 1 146 ? 12.211 2.290 -4.075 1.00 81.69 146 GLU A N 1
ATOM 1166 C CA . GLU A 1 146 ? 13.528 1.846 -3.582 1.00 81.69 146 GLU A CA 1
ATOM 1167 C C . GLU A 1 146 ? 13.717 0.320 -3.484 1.00 81.69 146 GLU A C 1
ATOM 1169 O O . GLU A 1 146 ? 14.802 -0.130 -3.110 1.00 81.69 146 GLU A O 1
ATOM 1174 N N . LEU A 1 147 ? 12.722 -0.494 -3.859 1.00 85.00 147 LEU A N 1
ATOM 1175 C CA . LEU A 1 147 ? 12.905 -1.941 -3.992 1.00 85.00 147 LEU A CA 1
ATOM 1176 C C . LEU A 1 147 ? 13.273 -2.310 -5.426 1.00 85.00 147 LEU A C 1
ATOM 1178 O O . LEU A 1 147 ? 12.621 -1.884 -6.372 1.00 85.00 147 LEU A O 1
ATOM 1182 N N . ILE A 1 148 ? 14.294 -3.156 -5.567 1.00 83.31 148 ILE A N 1
ATOM 1183 C CA . ILE A 1 148 ? 14.668 -3.763 -6.846 1.00 83.31 148 ILE A CA 1
ATOM 1184 C C . ILE A 1 148 ? 13.910 -5.083 -6.961 1.00 83.31 148 ILE A C 1
ATOM 1186 O O . ILE A 1 148 ? 14.212 -6.046 -6.249 1.00 83.31 148 ILE A O 1
ATOM 1190 N N . LEU A 1 149 ? 12.914 -5.117 -7.841 1.00 82.88 149 LEU A N 1
ATOM 1191 C CA . LEU A 1 149 ? 12.102 -6.301 -8.103 1.00 82.88 149 LEU A CA 1
ATOM 1192 C C . LEU A 1 149 ? 12.474 -6.886 -9.465 1.00 82.88 149 LEU A C 1
ATOM 1194 O O . LEU A 1 149 ? 12.616 -6.154 -10.439 1.00 82.88 149 LEU A O 1
ATOM 1198 N N . ASP A 1 150 ? 12.629 -8.206 -9.512 1.00 83.12 150 ASP A N 1
ATOM 1199 C CA . ASP A 1 150 ? 12.751 -8.959 -10.757 1.00 83.12 150 ASP A CA 1
ATOM 1200 C C . ASP A 1 150 ? 11.369 -9.416 -11.251 1.00 83.12 150 ASP A C 1
ATOM 1202 O O . ASP A 1 150 ? 10.369 -9.341 -10.532 1.00 83.12 150 ASP A O 1
ATOM 1206 N N . ASP A 1 151 ? 11.329 -9.946 -12.471 1.00 78.38 151 ASP A N 1
ATOM 1207 C CA . ASP A 1 151 ? 10.130 -10.491 -13.122 1.00 78.38 151 ASP A CA 1
ATOM 1208 C C . ASP A 1 151 ? 9.358 -11.469 -12.235 1.00 78.38 151 ASP A C 1
ATOM 1210 O O . ASP A 1 151 ? 8.128 -11.465 -12.195 1.00 78.38 151 ASP A O 1
ATOM 1214 N N . THR A 1 152 ? 10.092 -12.309 -11.499 1.00 86.12 152 THR A N 1
ATOM 1215 C CA . THR A 1 152 ? 9.493 -13.312 -10.615 1.00 86.12 152 THR A CA 1
ATOM 1216 C C . THR A 1 152 ? 8.734 -12.630 -9.486 1.00 86.12 152 THR A C 1
ATOM 1218 O O . THR A 1 152 ? 7.563 -12.935 -9.278 1.00 86.12 152 THR A O 1
ATOM 1221 N N . ARG A 1 153 ? 9.353 -11.672 -8.788 1.00 88.25 153 ARG A N 1
ATOM 1222 C CA . ARG A 1 153 ? 8.707 -10.924 -7.700 1.00 88.25 153 ARG A CA 1
ATOM 1223 C C . ARG A 1 153 ? 7.553 -10.059 -8.180 1.00 88.25 153 ARG A C 1
ATOM 1225 O O . ARG A 1 153 ? 6.543 -9.972 -7.491 1.00 88.25 153 ARG A O 1
ATOM 1232 N N . LEU A 1 154 ? 7.691 -9.444 -9.349 1.00 84.94 154 LEU A N 1
ATOM 1233 C CA . LEU A 1 154 ? 6.636 -8.631 -9.937 1.00 84.94 154 LEU A CA 1
ATOM 1234 C C . LEU A 1 154 ? 5.407 -9.472 -10.293 1.00 84.94 154 LEU A C 1
ATOM 1236 O O . LEU A 1 154 ? 4.292 -9.079 -9.964 1.00 84.94 154 LEU A O 1
ATOM 1240 N N . SER A 1 155 ? 5.592 -10.666 -10.864 1.00 84.81 155 SER A N 1
ATOM 1241 C CA . SER A 1 155 ? 4.472 -11.552 -11.223 1.00 84.81 155 SER A CA 1
ATOM 1242 C C . SER A 1 155 ? 3.565 -11.916 -10.035 1.00 84.81 155 SER A C 1
ATOM 1244 O O . SER A 1 155 ? 2.376 -12.181 -10.215 1.00 84.81 155 SER A O 1
ATOM 1246 N N . LEU A 1 156 ? 4.086 -11.853 -8.804 1.00 90.50 156 LEU A N 1
ATOM 1247 C CA . LEU A 1 156 ? 3.317 -12.104 -7.582 1.00 90.50 156 LEU A CA 1
ATOM 1248 C C . LEU A 1 156 ? 2.292 -11.003 -7.288 1.00 90.50 156 LEU A C 1
ATOM 1250 O O . LEU A 1 156 ? 1.308 -11.261 -6.609 1.00 90.50 156 LEU A O 1
ATOM 1254 N N . LEU A 1 157 ? 2.483 -9.790 -7.812 1.00 89.62 157 LEU A N 1
ATOM 1255 C CA . LEU A 1 157 ? 1.617 -8.633 -7.555 1.00 89.62 157 LEU A CA 1
ATOM 1256 C C . LEU A 1 157 ? 0.440 -8.527 -8.541 1.00 89.62 157 LEU A C 1
ATOM 1258 O O . LEU A 1 157 ? -0.325 -7.567 -8.499 1.00 89.62 157 LEU A O 1
ATOM 1262 N N . THR A 1 158 ? 0.272 -9.511 -9.422 1.00 85.94 158 THR A N 1
ATOM 1263 C CA . THR A 1 158 ? -0.744 -9.510 -10.488 1.00 85.94 158 THR A CA 1
ATOM 1264 C C . THR A 1 158 ? -2.182 -9.640 -9.973 1.00 85.94 158 THR A C 1
ATOM 1266 O O . THR A 1 158 ? -3.122 -9.232 -10.649 1.00 85.94 158 THR A O 1
ATOM 1269 N N . GLY A 1 159 ? -2.374 -10.134 -8.744 1.00 85.94 159 GLY A N 1
ATOM 1270 C CA . GLY A 1 159 ? -3.689 -10.241 -8.095 1.00 85.94 159 GLY A CA 1
ATOM 1271 C C . GLY A 1 159 ? -4.295 -8.911 -7.620 1.00 85.94 159 GLY A C 1
ATOM 1272 O O . GLY A 1 159 ? -5.450 -8.881 -7.186 1.00 85.94 159 GLY A O 1
ATOM 1273 N N . LEU A 1 160 ? -3.562 -7.797 -7.719 1.00 88.44 160 LEU A N 1
ATOM 1274 C CA . LEU A 1 160 ? -3.973 -6.470 -7.245 1.00 88.44 160 LEU A CA 1
ATOM 1275 C C . LEU A 1 160 ? -4.977 -5.777 -8.191 1.00 88.44 160 LEU A C 1
ATOM 1277 O O . LEU A 1 160 ? -4.748 -4.687 -8.705 1.00 88.44 160 LEU A O 1
ATOM 1281 N N . THR A 1 161 ? -6.132 -6.403 -8.408 1.00 85.38 161 THR A N 1
ATOM 1282 C CA . THR A 1 161 ? -7.142 -5.990 -9.408 1.00 85.38 161 THR A CA 1
ATOM 1283 C C . THR A 1 161 ? -7.808 -4.631 -9.153 1.00 85.38 161 THR A C 1
ATOM 1285 O O . THR A 1 161 ? -8.402 -4.054 -10.064 1.00 85.38 161 THR A O 1
ATOM 1288 N N . ARG A 1 162 ? -7.735 -4.103 -7.925 1.00 86.50 162 ARG A N 1
ATOM 1289 C CA . ARG A 1 162 ? -8.263 -2.775 -7.553 1.00 86.50 162 ARG A CA 1
ATOM 1290 C C . ARG A 1 162 ? -7.177 -1.726 -7.360 1.00 86.50 162 ARG A C 1
ATOM 1292 O O . ARG A 1 162 ? -7.484 -0.630 -6.880 1.00 86.50 162 ARG A O 1
ATOM 1299 N N . LEU A 1 163 ? -5.938 -2.052 -7.721 1.00 83.25 163 LEU A N 1
ATOM 1300 C CA . LEU A 1 163 ? -4.828 -1.137 -7.568 1.00 83.25 163 LEU A CA 1
ATOM 1301 C C . LEU A 1 163 ? -5.063 0.086 -8.435 1.00 83.25 163 LEU A C 1
ATOM 1303 O O . LEU A 1 163 ? -5.255 -0.013 -9.643 1.00 83.25 163 LEU A O 1
ATOM 1307 N N . ARG A 1 164 ? -5.070 1.234 -7.769 1.00 81.69 164 ARG A N 1
ATOM 1308 C CA . ARG A 1 164 ? -5.119 2.529 -8.413 1.00 81.69 164 ARG A CA 1
ATOM 1309 C C . ARG A 1 164 ? -3.710 3.041 -8.470 1.00 81.69 164 ARG A C 1
ATOM 1311 O O . ARG A 1 164 ? -3.125 3.041 -9.522 1.00 81.69 164 ARG A O 1
ATOM 1318 N N . TRP A 1 165 ? -3.089 3.340 -7.347 1.00 80.69 165 TRP A N 1
ATOM 1319 C CA . TRP A 1 165 ? -1.761 3.925 -7.297 1.00 80.69 165 TRP A CA 1
ATOM 1320 C C . TRP A 1 165 ? -0.651 2.880 -7.172 1.00 80.69 165 TRP A C 1
ATOM 1322 O O . TRP A 1 165 ? -0.668 2.073 -6.244 1.00 80.69 165 TRP A O 1
ATOM 1332 N N . LEU A 1 166 ? 0.340 2.933 -8.061 1.00 81.69 166 LEU A N 1
ATOM 1333 C CA . LEU A 1 166 ? 1.504 2.054 -8.052 1.00 81.69 166 LEU A CA 1
ATOM 1334 C C . LEU A 1 166 ? 2.804 2.849 -8.202 1.00 81.69 166 LEU A C 1
ATOM 1336 O O . LEU A 1 166 ? 3.003 3.554 -9.187 1.00 81.69 166 LEU A O 1
ATOM 1340 N N . ASN A 1 167 ? 3.698 2.718 -7.229 1.00 81.31 167 ASN A N 1
ATOM 1341 C CA . ASN A 1 167 ? 5.026 3.324 -7.233 1.00 81.31 167 ASN A CA 1
ATOM 1342 C C . ASN A 1 167 ? 6.080 2.220 -7.146 1.00 81.31 167 ASN A C 1
ATOM 1344 O O . ASN A 1 167 ? 6.127 1.500 -6.149 1.00 81.31 167 ASN A O 1
ATOM 1348 N N . LEU A 1 168 ? 6.891 2.061 -8.189 1.00 81.19 168 LEU A N 1
ATOM 1349 C CA . LEU A 1 168 ? 7.891 1.002 -8.295 1.00 81.19 168 LEU A CA 1
ATOM 1350 C C . LEU A 1 168 ? 9.205 1.570 -8.832 1.00 81.19 168 LEU A C 1
ATOM 1352 O O . LEU A 1 168 ? 9.206 2.395 -9.742 1.00 81.19 168 LEU A O 1
ATOM 1356 N N . SER A 1 169 ? 10.322 1.038 -8.337 1.00 75.31 169 SER A N 1
ATOM 1357 C CA . SER A 1 169 ? 11.621 1.172 -9.001 1.00 75.31 169 SER A CA 1
ATOM 1358 C C . SER A 1 169 ? 11.846 -0.093 -9.830 1.00 75.31 169 SER A C 1
ATOM 1360 O O . SER A 1 169 ? 12.045 -1.169 -9.271 1.00 75.31 169 SER A O 1
ATOM 1362 N N . ILE A 1 170 ? 11.758 -0.000 -11.156 1.00 66.88 170 ILE A N 1
ATOM 1363 C CA . ILE A 1 170 ? 11.965 -1.149 -12.050 1.00 66.88 170 ILE A CA 1
ATOM 1364 C C . ILE A 1 170 ? 13.066 -0.817 -13.057 1.00 66.88 170 ILE A C 1
ATOM 1366 O O . ILE A 1 170 ? 13.108 0.299 -13.564 1.00 66.88 170 ILE A O 1
ATOM 1370 N N . GLY A 1 171 ? 13.930 -1.796 -13.345 1.00 62.72 171 GLY A N 1
ATOM 1371 C CA . GLY A 1 171 ? 14.855 -1.752 -14.480 1.00 62.72 171 GLY A CA 1
ATOM 1372 C C . GLY A 1 171 ? 14.184 -2.196 -15.787 1.00 62.72 171 GLY A C 1
ATOM 1373 O O . GLY A 1 171 ? 13.320 -3.071 -15.777 1.00 62.72 171 GLY A O 1
ATOM 1374 N N . ASP A 1 172 ? 14.603 -1.596 -16.899 1.00 63.03 172 ASP A N 1
ATOM 1375 C CA . ASP A 1 172 ? 13.912 -1.479 -18.197 1.00 63.03 172 ASP A CA 1
ATOM 1376 C C . ASP A 1 172 ? 13.179 -2.741 -18.728 1.00 63.03 172 ASP A C 1
ATOM 1378 O O . ASP A 1 172 ? 12.081 -2.619 -19.274 1.00 63.03 172 ASP A O 1
ATOM 1382 N N . ASP A 1 173 ? 13.710 -3.957 -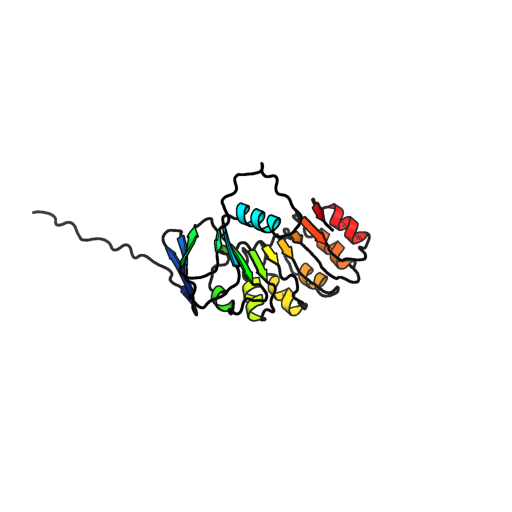18.544 1.00 63.59 173 ASP A N 1
ATOM 1383 C CA . ASP A 1 173 ? 13.117 -5.188 -19.109 1.00 63.59 173 ASP A CA 1
ATOM 1384 C C . ASP A 1 173 ? 11.953 -5.766 -18.278 1.00 63.59 173 ASP A C 1
ATOM 1386 O O . ASP A 1 173 ? 11.016 -6.353 -18.827 1.00 63.59 173 ASP A O 1
ATOM 1390 N N . SER A 1 174 ? 11.972 -5.574 -16.957 1.00 66.00 174 SER A N 1
ATOM 1391 C CA . SER A 1 174 ? 11.024 -6.213 -16.031 1.00 66.00 174 SER A CA 1
ATOM 1392 C C . SER A 1 174 ? 9.639 -5.566 -16.013 1.00 66.00 174 SER A C 1
ATOM 1394 O O . SER A 1 174 ? 8.640 -6.186 -15.636 1.00 66.00 174 SER A O 1
ATOM 1396 N N . LEU A 1 175 ? 9.561 -4.311 -16.455 1.00 67.62 175 LEU A N 1
ATOM 1397 C CA . LEU A 1 175 ? 8.344 -3.509 -16.422 1.00 67.62 175 LEU A CA 1
ATOM 1398 C C . LEU A 1 175 ? 7.299 -4.026 -17.421 1.00 67.62 175 LEU A C 1
ATOM 1400 O O . LEU A 1 175 ? 6.136 -4.204 -17.069 1.00 67.62 175 LEU A O 1
ATOM 1404 N N . ASN A 1 176 ? 7.714 -4.332 -18.651 1.00 63.72 176 ASN A N 1
ATOM 1405 C CA . ASN A 1 176 ? 6.798 -4.748 -19.716 1.00 63.72 176 ASN A CA 1
ATOM 1406 C C . ASN A 1 176 ? 6.106 -6.077 -19.406 1.00 63.72 176 ASN A C 1
ATOM 1408 O O . ASN A 1 176 ? 4.898 -6.217 -19.609 1.00 63.72 176 ASN A O 1
ATOM 1412 N N . LEU A 1 177 ? 6.862 -7.048 -18.884 1.00 67.81 177 LEU A N 1
ATOM 1413 C CA . LEU A 1 177 ? 6.315 -8.354 -18.533 1.00 67.81 177 LEU A CA 1
ATOM 1414 C C . LEU A 1 177 ? 5.295 -8.229 -17.403 1.00 67.81 177 LEU A C 1
ATOM 1416 O O . LEU A 1 177 ? 4.186 -8.745 -17.528 1.00 67.81 177 LEU A O 1
ATOM 1420 N N . PHE A 1 178 ? 5.653 -7.524 -16.330 1.00 68.44 178 PHE A N 1
ATOM 1421 C CA . PHE A 1 178 ? 4.772 -7.334 -15.185 1.00 68.44 178 PHE A CA 1
ATOM 1422 C C . PHE A 1 178 ? 3.449 -6.695 -15.585 1.00 68.44 178 PHE A C 1
ATOM 1424 O O . PHE A 1 178 ? 2.373 -7.156 -15.206 1.00 68.44 178 PHE A O 1
ATOM 1431 N N . LEU A 1 179 ? 3.531 -5.647 -16.392 1.00 66.19 179 LEU A N 1
ATOM 1432 C CA . LEU A 1 179 ? 2.355 -4.886 -16.732 1.00 66.19 179 LEU A CA 1
ATOM 1433 C C . LEU A 1 179 ? 1.436 -5.644 -17.700 1.00 66.19 179 LEU A C 1
ATOM 1435 O O . LEU A 1 179 ? 0.222 -5.577 -17.540 1.00 66.19 179 LEU A O 1
ATOM 1439 N N . SER A 1 180 ? 1.983 -6.453 -18.616 1.00 67.31 180 SER A N 1
ATOM 1440 C CA . SER A 1 180 ? 1.178 -7.336 -19.480 1.00 67.31 180 SER A CA 1
ATOM 1441 C C . SER A 1 180 ? 0.337 -8.369 -18.711 1.00 67.31 180 SER A C 1
ATOM 1443 O O . SER A 1 180 ? -0.588 -8.953 -19.272 1.00 67.31 180 SER A O 1
ATOM 1445 N N . GLN A 1 181 ? 0.666 -8.609 -17.437 1.00 68.94 181 GLN A N 1
ATOM 1446 C CA . GLN A 1 181 ? -0.009 -9.571 -16.566 1.00 68.94 181 GLN A CA 1
ATOM 1447 C C . GLN A 1 181 ? -1.032 -8.925 -15.621 1.00 68.94 181 GLN A C 1
ATOM 1449 O O . GLN A 1 181 ? -1.799 -9.645 -14.983 1.00 68.94 181 GLN A O 1
ATOM 1454 N N . LEU A 1 182 ? -1.058 -7.593 -15.503 1.00 65.25 182 LEU A N 1
ATOM 1455 C CA . LEU A 1 182 ? -2.075 -6.897 -14.719 1.00 65.25 182 LEU A CA 1
ATOM 1456 C C . LEU A 1 182 ? -3.360 -6.792 -15.544 1.00 65.25 182 LEU A C 1
ATOM 1458 O O . LEU A 1 182 ? -3.542 -5.880 -16.345 1.00 65.25 182 LEU A O 1
ATOM 1462 N N . GLU A 1 183 ? -4.277 -7.731 -15.328 1.00 59.09 183 GLU A N 1
ATOM 1463 C CA . GLU A 1 183 ? -5.642 -7.659 -15.853 1.00 59.09 183 GLU A CA 1
ATOM 1464 C C . GLU A 1 183 ? -6.439 -6.599 -15.065 1.00 59.09 183 GLU A C 1
ATOM 1466 O O . GLU A 1 183 ? -7.168 -6.910 -14.123 1.00 59.09 183 GLU A O 1
ATOM 1471 N N . GLY A 1 184 ? -6.278 -5.315 -15.399 1.00 54.25 184 GLY A N 1
ATOM 1472 C CA . GLY A 1 184 ? -7.021 -4.248 -14.725 1.00 54.25 184 GLY A CA 1
ATOM 1473 C C . GLY A 1 184 ? -6.899 -2.871 -15.373 1.00 54.25 184 GLY A C 1
ATOM 1474 O O . GLY A 1 184 ? -5.806 -2.364 -15.592 1.00 54.25 184 GLY A O 1
ATOM 1475 N N . GLU A 1 185 ? -8.041 -2.224 -15.616 1.00 51.53 185 GLU A N 1
ATOM 1476 C CA . GLU A 1 185 ? -8.149 -0.935 -16.322 1.00 51.53 185 GLU A CA 1
ATOM 1477 C C . GLU A 1 185 ? -7.707 0.296 -15.496 1.00 51.53 185 GLU A C 1
ATOM 1479 O O . GLU A 1 185 ? -7.770 1.404 -16.011 1.00 51.53 185 GLU A O 1
ATOM 1484 N N . ASN A 1 186 ? -7.253 0.154 -14.241 1.00 52.09 186 ASN A N 1
ATOM 1485 C CA . ASN A 1 186 ? -7.234 1.251 -13.249 1.00 52.09 186 ASN A CA 1
ATOM 1486 C C . ASN A 1 186 ? -5.868 1.666 -12.678 1.00 52.09 186 ASN A C 1
ATOM 1488 O O . ASN A 1 186 ? -5.837 2.305 -11.631 1.00 52.09 186 ASN A O 1
ATOM 1492 N N . LEU A 1 187 ? -4.742 1.347 -13.312 1.00 52.47 187 LEU A N 1
ATOM 1493 C CA . LEU A 1 187 ? -3.435 1.700 -12.741 1.00 52.47 187 LEU A CA 1
ATOM 1494 C C . LEU A 1 187 ? -3.109 3.184 -12.915 1.00 52.47 187 LEU A C 1
ATOM 1496 O O . LEU A 1 187 ? -3.419 3.776 -13.933 1.00 52.47 187 LEU A O 1
ATOM 1500 N N . VAL A 1 188 ? -2.449 3.743 -11.908 1.00 51.06 188 VAL A N 1
ATOM 1501 C CA . VAL A 1 188 ? -2.080 5.133 -11.643 1.00 51.06 188 VAL A CA 1
ATOM 1502 C C . VAL A 1 188 ? -0.645 5.120 -11.155 1.00 51.06 188 VAL A C 1
ATOM 1504 O O . VAL A 1 188 ? -0.360 4.857 -9.992 1.00 51.06 188 VAL A O 1
ATOM 1507 N N . PHE A 1 189 ? 0.300 5.340 -12.049 1.00 53.78 189 PHE A N 1
ATOM 1508 C CA . PHE A 1 189 ? 1.705 5.240 -11.687 1.00 53.78 189 PHE A CA 1
ATOM 1509 C C . PHE A 1 189 ? 2.178 6.499 -10.983 1.00 53.78 189 PHE A C 1
ATOM 1511 O O . PHE A 1 189 ? 1.938 7.622 -11.422 1.00 53.78 189 PHE A O 1
ATOM 1518 N N . GLN A 1 190 ? 2.936 6.333 -9.917 1.00 47.06 190 GLN A N 1
ATOM 1519 C CA . GLN A 1 190 ? 3.616 7.453 -9.314 1.00 47.06 190 GLN A CA 1
ATOM 1520 C C . GLN A 1 190 ? 5.066 7.093 -9.081 1.00 47.06 190 GLN A C 1
ATOM 1522 O O . GLN A 1 190 ? 5.334 6.319 -8.186 1.00 47.06 190 GLN A O 1
ATOM 1527 N N . ASP A 1 191 ? 5.971 7.714 -9.832 1.00 50.16 191 ASP A N 1
ATOM 1528 C CA . ASP A 1 191 ? 7.424 7.661 -9.662 1.00 50.16 191 ASP A CA 1
ATOM 1529 C C . ASP A 1 191 ? 8.070 6.366 -10.187 1.00 50.16 191 ASP A C 1
ATOM 1531 O O . ASP A 1 191 ? 8.244 5.390 -9.469 1.00 50.16 191 ASP A O 1
ATOM 1535 N N . ILE A 1 192 ? 8.439 6.377 -11.471 1.00 50.00 192 ILE A N 1
ATOM 1536 C CA . ILE A 1 192 ? 9.411 5.435 -12.040 1.00 50.00 192 ILE A CA 1
ATOM 1537 C C . ILE A 1 192 ? 10.770 6.112 -11.947 1.00 50.00 192 ILE A C 1
ATOM 1539 O O . ILE A 1 192 ? 11.033 6.983 -12.772 1.00 50.00 192 ILE A O 1
ATOM 1543 N N . THR A 1 193 ? 11.592 5.766 -10.951 1.00 47.03 193 THR A N 1
ATOM 1544 C CA . THR A 1 193 ? 12.951 6.311 -10.830 1.00 47.03 193 THR A CA 1
ATOM 1545 C C . THR A 1 193 ? 13.993 5.371 -11.436 1.00 47.03 193 THR A C 1
ATOM 1547 O O . THR A 1 193 ? 14.095 4.216 -11.029 1.00 47.03 193 THR A O 1
ATOM 1550 N N . GLU A 1 194 ? 14.789 5.923 -12.360 1.00 45.50 194 GLU A N 1
ATOM 1551 C CA . GLU A 1 194 ? 15.981 5.326 -12.988 1.00 45.50 194 GLU A CA 1
ATOM 1552 C C . GLU A 1 194 ? 15.707 4.210 -14.018 1.00 45.50 194 GLU A C 1
ATOM 1554 O O . GLU A 1 194 ? 16.043 3.046 -13.829 1.00 45.50 194 GLU A O 1
ATOM 1559 N N . ILE A 1 195 ? 15.136 4.612 -15.158 1.00 48.88 195 ILE A N 1
ATOM 1560 C CA . ILE A 1 195 ? 15.134 3.834 -16.406 1.00 48.88 195 ILE A CA 1
ATOM 1561 C C . ILE A 1 195 ? 16.145 4.487 -17.350 1.00 48.88 195 ILE A C 1
ATOM 1563 O O . ILE A 1 195 ? 16.087 5.704 -17.577 1.00 48.88 195 ILE A O 1
ATOM 1567 N N . LEU A 1 196 ? 17.093 3.702 -17.867 1.00 48.94 196 LEU A N 1
ATOM 1568 C CA . LEU A 1 196 ? 18.108 4.209 -18.793 1.00 48.94 196 LEU A CA 1
ATOM 1569 C C . LEU A 1 196 ? 17.491 4.464 -20.177 1.00 48.94 196 LEU A C 1
ATOM 1571 O O . LEU A 1 196 ? 17.849 5.474 -20.782 1.00 48.94 196 LEU A O 1
ATOM 1575 N N . GLU A 1 197 ? 16.503 3.667 -20.605 1.00 53.72 197 GLU A N 1
ATOM 1576 C CA . GLU A 1 197 ? 15.686 3.880 -21.811 1.00 53.72 197 GLU A CA 1
ATOM 1577 C C . GLU A 1 197 ? 14.247 3.325 -21.655 1.00 53.72 197 GLU A C 1
ATOM 1579 O O . GLU A 1 197 ? 14.041 2.136 -21.423 1.00 53.72 197 GLU A O 1
ATOM 1584 N N . MET A 1 198 ? 13.212 4.165 -21.824 1.00 59.53 198 MET A N 1
ATOM 1585 C CA . MET A 1 198 ? 11.831 3.671 -21.975 1.00 59.53 198 MET A CA 1
ATOM 1586 C C . MET A 1 198 ? 11.624 3.143 -23.404 1.00 59.53 198 MET A C 1
ATOM 1588 O O . MET A 1 198 ? 11.781 3.895 -24.367 1.00 59.53 198 MET A O 1
ATOM 1592 N N . ASN A 1 199 ? 11.247 1.869 -23.546 1.00 61.19 199 ASN A N 1
ATOM 1593 C CA . ASN A 1 199 ? 11.039 1.203 -24.838 1.00 61.19 199 ASN A CA 1
ATOM 1594 C C . ASN A 1 199 ? 9.549 1.135 -25.258 1.00 61.19 199 ASN A C 1
ATOM 1596 O O . ASN A 1 199 ? 8.647 1.491 -24.498 1.00 61.19 199 ASN A O 1
ATOM 1600 N N . GLU A 1 200 ? 9.297 0.661 -26.487 1.00 62.66 200 GLU A N 1
ATOM 1601 C CA . GLU A 1 200 ? 7.965 0.540 -27.120 1.00 62.66 200 GLU A CA 1
ATOM 1602 C C . GLU A 1 200 ? 6.939 -0.254 -26.281 1.00 62.66 200 GLU A C 1
ATOM 1604 O O . GLU A 1 200 ? 5.739 0.010 -26.364 1.00 62.66 200 GLU A O 1
ATOM 1609 N N . GLY A 1 201 ? 7.387 -1.178 -25.420 1.00 65.06 201 GLY A N 1
ATOM 1610 C CA . GLY A 1 201 ? 6.494 -2.016 -24.611 1.00 65.06 201 GLY A CA 1
ATOM 1611 C C . GLY A 1 201 ? 5.675 -1.235 -23.577 1.00 65.06 201 GLY A C 1
ATOM 1612 O O . GLY A 1 201 ? 4.529 -1.586 -23.299 1.00 65.06 201 GLY A O 1
ATOM 1613 N N . ILE A 1 202 ? 6.208 -0.121 -23.069 1.00 65.00 202 ILE A N 1
ATOM 1614 C CA . ILE A 1 202 ? 5.500 0.734 -22.106 1.00 65.00 202 ILE A CA 1
ATOM 1615 C C . ILE A 1 202 ? 4.377 1.510 -22.799 1.00 65.00 202 ILE A C 1
ATOM 1617 O O . ILE A 1 202 ? 3.320 1.716 -22.208 1.00 65.00 202 ILE A O 1
ATOM 1621 N N . ALA A 1 203 ? 4.573 1.926 -24.052 1.00 63.91 203 ALA A N 1
ATOM 1622 C CA . ALA A 1 203 ? 3.573 2.671 -24.812 1.00 63.91 203 ALA A CA 1
ATOM 1623 C C . ALA A 1 203 ? 2.333 1.819 -25.113 1.00 63.91 203 ALA A C 1
ATOM 1625 O O . ALA A 1 203 ? 1.201 2.240 -24.854 1.00 63.91 203 ALA A O 1
ATOM 1626 N N . GLU A 1 204 ? 2.546 0.599 -25.616 1.00 65.31 204 GLU A N 1
ATOM 1627 C CA . GLU A 1 204 ? 1.464 -0.352 -25.889 1.00 65.31 204 GLU A CA 1
ATOM 1628 C C . GLU A 1 204 ? 0.668 -0.647 -24.620 1.00 65.31 204 GLU A C 1
ATOM 1630 O O . GLU A 1 204 ? -0.560 -0.714 -24.635 1.00 65.31 204 GLU A O 1
ATOM 1635 N N . LEU A 1 205 ? 1.357 -0.729 -23.495 1.00 63.03 205 LEU A N 1
ATOM 1636 C CA . LEU A 1 205 ? 0.732 -0.995 -22.226 1.00 63.03 205 LEU A CA 1
ATOM 1637 C C . LEU A 1 205 ? -0.012 0.209 -21.628 1.00 63.03 205 LEU A C 1
ATOM 1639 O O . LEU A 1 205 ? -1.148 0.054 -21.185 1.00 63.03 205 LEU A O 1
ATOM 1643 N N . LEU A 1 206 ? 0.568 1.411 -21.626 1.00 63.97 206 LEU A N 1
ATOM 1644 C CA . LEU A 1 206 ? -0.141 2.619 -21.182 1.00 63.97 206 LEU A CA 1
ATOM 1645 C C . LEU A 1 206 ? -1.450 2.810 -21.968 1.00 63.97 206 LEU A C 1
ATOM 1647 O O . LEU A 1 206 ? -2.415 3.362 -21.446 1.00 63.97 206 LEU A O 1
ATOM 1651 N N . SER A 1 207 ? -1.522 2.286 -23.196 1.00 66.19 207 SER A N 1
ATOM 1652 C CA . SER A 1 207 ? -2.745 2.283 -23.998 1.00 66.19 207 SER A CA 1
ATOM 1653 C C . SER A 1 207 ? -3.866 1.369 -23.468 1.00 66.19 207 SER A C 1
ATOM 1655 O O . SER A 1 207 ? -5.028 1.610 -23.808 1.00 66.19 207 SER A O 1
ATOM 1657 N N . GLN A 1 208 ? -3.539 0.369 -22.639 1.00 64.88 208 GLN A N 1
ATOM 1658 C CA . GLN A 1 208 ? -4.470 -0.597 -22.035 1.00 64.88 208 GLN A CA 1
ATOM 1659 C C . GLN A 1 208 ? -5.020 -0.136 -20.674 1.00 64.88 208 GLN A C 1
ATOM 1661 O O . GLN A 1 208 ? -6.002 -0.688 -20.185 1.00 64.88 208 GLN A O 1
ATOM 1666 N N . LEU A 1 209 ? -4.423 0.893 -20.069 1.00 64.00 209 LEU A N 1
ATOM 1667 C CA . LEU A 1 209 ? -4.792 1.410 -18.750 1.00 64.00 209 LEU A CA 1
ATOM 1668 C C . LEU A 1 209 ? -5.749 2.598 -18.893 1.00 64.00 209 LEU A C 1
ATOM 1670 O O . LEU A 1 209 ? -5.376 3.754 -18.699 1.00 64.00 209 LEU A O 1
ATOM 1674 N N . SER A 1 210 ? -6.986 2.321 -19.305 1.00 64.81 210 SER A N 1
ATOM 1675 C CA . SER A 1 210 ? -7.958 3.350 -19.700 1.00 64.81 210 SER A CA 1
ATOM 1676 C C . SER A 1 210 ? -8.428 4.275 -18.573 1.00 64.81 210 SER A C 1
ATOM 1678 O O . SER A 1 210 ? -8.856 5.389 -18.863 1.00 64.81 210 SER A O 1
ATOM 1680 N N . GLU A 1 211 ? -8.324 3.859 -17.311 1.00 62.50 211 GLU A N 1
ATOM 1681 C CA . GLU A 1 211 ? -8.733 4.642 -16.134 1.00 62.50 211 GLU A CA 1
ATOM 1682 C C . GLU A 1 211 ? -7.523 5.240 -15.379 1.00 62.50 211 GLU A C 1
ATOM 1684 O O . GLU A 1 211 ? -7.608 5.606 -14.205 1.00 62.50 211 GLU A O 1
ATOM 1689 N N . LEU A 1 212 ? -6.371 5.353 -16.049 1.00 59.72 212 LEU A N 1
ATOM 1690 C CA . LEU A 1 212 ? -5.145 5.939 -15.506 1.00 59.72 212 LEU A CA 1
ATOM 1691 C C . LEU A 1 212 ? -5.311 7.447 -15.215 1.00 59.72 212 LEU A C 1
ATOM 1693 O O . LEU A 1 212 ? -5.194 8.299 -16.096 1.00 59.72 212 LEU A O 1
ATOM 1697 N N . GLU A 1 213 ? -5.565 7.793 -13.946 1.00 65.12 213 GLU A N 1
ATOM 1698 C CA . GLU A 1 213 ? -5.774 9.181 -13.488 1.00 65.12 213 GLU A CA 1
ATOM 1699 C C . GLU A 1 213 ? -4.476 10.017 -13.420 1.00 65.12 213 GLU A C 1
ATOM 1701 O O . GLU A 1 213 ? -4.495 11.230 -13.641 1.00 65.12 213 GLU A O 1
ATOM 1706 N N . PHE A 1 214 ? -3.344 9.400 -13.080 1.00 59.38 214 PHE A N 1
ATOM 1707 C CA . PHE A 1 214 ? -2.095 10.090 -12.733 1.00 59.38 214 PHE A CA 1
ATOM 1708 C C . PHE A 1 214 ? -0.869 9.214 -13.038 1.00 59.38 214 PHE A C 1
ATOM 1710 O O . PHE A 1 214 ? -0.799 8.056 -12.640 1.00 59.38 214 PHE A O 1
ATOM 1717 N N . LEU A 1 215 ? 0.103 9.778 -13.752 1.00 63.81 215 LEU A N 1
ATOM 1718 C CA . LEU A 1 215 ? 1.385 9.144 -14.064 1.00 63.81 215 LEU A CA 1
ATOM 1719 C C . LEU A 1 215 ? 2.503 10.109 -13.661 1.00 63.81 215 LEU A C 1
ATOM 1721 O O . LEU A 1 215 ? 2.550 11.240 -14.145 1.00 63.81 215 LEU A O 1
ATOM 1725 N N . GLN A 1 216 ? 3.410 9.684 -12.786 1.00 61.22 216 GLN A N 1
ATOM 1726 C CA . GLN A 1 216 ? 4.634 10.426 -12.480 1.00 61.22 216 GLN A CA 1
ATOM 1727 C C . GLN A 1 216 ? 5.847 9.612 -12.919 1.00 61.22 216 GLN A C 1
ATOM 1729 O O . GLN A 1 216 ? 6.006 8.456 -12.533 1.00 61.22 216 GLN A O 1
ATOM 1734 N N . LEU A 1 217 ? 6.700 10.236 -13.719 1.00 61.06 217 LEU A N 1
ATOM 1735 C CA . LEU A 1 217 ? 7.904 9.647 -14.289 1.00 61.06 217 LEU A CA 1
ATOM 1736 C C . LEU A 1 217 ? 9.084 10.519 -13.850 1.00 61.06 217 LEU A C 1
ATOM 1738 O O . LEU A 1 217 ? 9.217 11.636 -14.345 1.00 61.06 217 LEU A O 1
ATOM 1742 N N . CYS A 1 218 ? 9.920 10.063 -12.914 1.00 52.88 218 CYS A N 1
ATOM 1743 C CA . CYS A 1 218 ? 11.023 10.880 -12.392 1.00 52.88 218 CYS A CA 1
ATOM 1744 C C . CYS A 1 218 ? 12.373 10.271 -12.758 1.00 52.88 218 CYS A C 1
ATOM 1746 O O . CYS A 1 218 ? 12.616 9.097 -12.566 1.00 52.88 218 CYS A O 1
ATOM 1748 N N . GLY A 1 219 ? 13.320 11.069 -13.242 1.00 56.03 219 GLY A N 1
ATOM 1749 C CA . GLY A 1 219 ? 14.652 10.540 -13.570 1.00 56.03 219 GLY A CA 1
ATOM 1750 C C . GLY A 1 219 ? 14.698 9.678 -14.836 1.00 56.03 219 GLY A C 1
ATOM 1751 O O . GLY A 1 219 ? 15.691 8.996 -15.066 1.00 56.03 219 GLY A O 1
ATOM 1752 N N . ILE A 1 220 ? 13.666 9.745 -15.679 1.00 60.78 220 ILE A N 1
ATOM 1753 C CA . ILE A 1 220 ? 13.734 9.239 -17.050 1.00 60.78 220 ILE A CA 1
ATOM 1754 C C . ILE A 1 220 ? 14.478 10.272 -17.888 1.00 60.78 220 ILE A C 1
ATOM 1756 O O . ILE A 1 220 ? 14.058 11.428 -17.969 1.00 60.78 220 ILE A O 1
ATOM 1760 N N . MET A 1 221 ? 15.598 9.875 -18.493 1.00 55.69 221 MET A N 1
ATOM 1761 C CA . MET A 1 221 ? 16.362 10.799 -19.333 1.00 55.69 221 MET A CA 1
ATOM 1762 C C . MET A 1 221 ? 15.696 11.011 -20.701 1.00 55.69 221 MET A C 1
ATOM 1764 O O . MET A 1 221 ? 15.802 12.112 -21.240 1.00 55.69 221 MET A O 1
ATOM 1768 N N . TRP A 1 222 ? 15.032 9.986 -21.257 1.00 63.56 222 TRP A N 1
ATOM 1769 C CA . TRP A 1 222 ? 14.431 9.996 -22.599 1.00 63.56 222 TRP A CA 1
ATOM 1770 C C . TRP A 1 222 ? 13.139 9.163 -22.656 1.00 63.56 222 TRP A C 1
ATOM 1772 O O . TRP A 1 222 ? 13.104 8.031 -22.180 1.00 63.56 222 TRP A O 1
ATOM 1782 N N . LEU A 1 223 ? 12.092 9.724 -23.269 1.00 67.00 223 LEU A N 1
ATOM 1783 C CA . LEU A 1 223 ? 10.837 9.042 -23.612 1.00 67.00 223 LEU A CA 1
ATOM 1784 C C . LEU A 1 223 ? 10.760 8.894 -25.139 1.00 67.00 223 LEU A C 1
ATOM 1786 O O . LEU A 1 223 ? 11.115 9.837 -25.851 1.00 67.00 223 LEU A O 1
ATOM 1790 N N . SER A 1 224 ? 10.295 7.749 -25.648 1.00 73.31 224 SER A N 1
ATOM 1791 C CA . SER A 1 224 ? 10.004 7.593 -27.082 1.00 73.31 224 SER A CA 1
ATOM 1792 C C . SER A 1 224 ? 8.725 8.351 -27.479 1.00 73.31 224 SER A C 1
ATOM 1794 O O . SER A 1 224 ? 7.886 8.654 -26.627 1.00 73.31 224 SER A O 1
ATOM 1796 N N . GLU A 1 225 ? 8.556 8.666 -28.771 1.00 72.06 225 GLU A N 1
ATOM 1797 C CA . GLU A 1 225 ? 7.327 9.308 -29.281 1.00 72.06 225 GLU A CA 1
ATOM 1798 C C . GLU A 1 225 ? 6.075 8.467 -28.987 1.00 72.06 225 GLU A C 1
ATOM 1800 O O . GLU A 1 225 ? 5.067 9.019 -28.551 1.00 72.06 225 GLU A O 1
ATOM 1805 N N . ASP A 1 226 ? 6.157 7.140 -29.108 1.00 70.56 226 ASP A N 1
ATOM 1806 C CA . ASP A 1 226 ? 5.027 6.248 -28.819 1.00 70.56 226 ASP A CA 1
ATOM 1807 C C . ASP A 1 226 ? 4.586 6.337 -27.352 1.00 70.56 226 ASP A C 1
ATOM 1809 O O . ASP A 1 226 ? 3.393 6.310 -27.041 1.00 70.56 226 ASP A O 1
ATOM 1813 N N . VAL A 1 227 ? 5.545 6.496 -26.432 1.00 67.62 227 VAL A N 1
ATOM 1814 C CA . VAL A 1 227 ? 5.245 6.698 -25.012 1.00 67.62 227 VAL A CA 1
ATOM 1815 C C . VAL A 1 227 ? 4.566 8.052 -24.801 1.00 67.62 227 VAL A C 1
ATOM 1817 O O . VAL A 1 227 ? 3.589 8.120 -24.059 1.00 67.62 227 VAL A O 1
ATOM 1820 N N . TYR A 1 228 ? 4.998 9.120 -25.478 1.00 69.62 228 TYR A N 1
ATOM 1821 C CA . TYR A 1 228 ? 4.306 10.414 -25.415 1.00 69.62 228 TYR A CA 1
ATOM 1822 C C . TYR A 1 228 ? 2.859 10.336 -25.919 1.00 69.62 228 TYR A C 1
ATOM 1824 O O . TYR A 1 228 ? 1.960 10.879 -25.270 1.00 69.62 228 TYR A O 1
ATOM 1832 N N . ASP A 1 229 ? 2.620 9.634 -27.026 1.00 70.44 229 ASP A N 1
ATOM 1833 C CA . ASP A 1 229 ? 1.280 9.451 -27.591 1.00 70.44 229 ASP A CA 1
ATOM 1834 C C . ASP A 1 229 ? 0.372 8.629 -26.667 1.00 70.44 229 ASP A C 1
ATOM 1836 O O . ASP A 1 229 ? -0.813 8.942 -26.504 1.00 70.44 229 ASP A O 1
ATOM 1840 N N . ALA A 1 230 ? 0.927 7.615 -25.998 1.00 66.19 230 ALA A N 1
ATOM 1841 C CA . ALA A 1 230 ? 0.204 6.838 -24.999 1.00 66.19 230 ALA A CA 1
ATOM 1842 C C . ALA A 1 230 ? -0.112 7.669 -23.739 1.00 66.19 230 ALA A C 1
ATOM 1844 O O . ALA A 1 230 ? -1.234 7.627 -23.228 1.00 66.19 230 ALA A O 1
ATOM 1845 N N . ILE A 1 231 ? 0.841 8.490 -23.281 1.00 66.06 231 ILE A N 1
ATOM 1846 C CA . ILE A 1 231 ? 0.686 9.396 -22.131 1.00 66.06 231 ILE A CA 1
ATOM 1847 C C . ILE A 1 231 ? -0.311 10.524 -22.408 1.00 66.06 231 ILE A C 1
ATOM 1849 O O . ILE A 1 231 ? -0.960 10.995 -21.476 1.00 66.06 231 ILE A O 1
ATOM 1853 N N . GLY A 1 232 ? -0.498 10.948 -23.662 1.00 65.31 232 GLY A N 1
ATOM 1854 C CA . GLY A 1 232 ? -1.435 12.017 -24.036 1.00 65.31 232 GLY A CA 1
ATOM 1855 C C . GLY A 1 232 ? -2.894 11.787 -23.602 1.00 65.31 232 GLY A C 1
ATOM 1856 O O . GLY A 1 232 ? -3.704 12.712 -23.650 1.00 65.31 232 GLY A O 1
ATOM 1857 N N . ARG A 1 233 ? -3.233 10.573 -23.149 1.00 60.97 233 ARG A N 1
ATOM 1858 C CA . ARG A 1 233 ? -4.538 10.196 -22.580 1.00 60.97 233 ARG A CA 1
ATOM 1859 C C . ARG A 1 233 ? -4.676 10.478 -21.074 1.00 60.97 233 ARG A C 1
ATOM 1861 O O . ARG A 1 233 ? -5.784 10.402 -20.552 1.00 60.97 233 ARG A O 1
ATOM 1868 N N . ILE A 1 234 ? -3.587 10.808 -20.382 1.00 57.22 234 ILE A N 1
ATOM 1869 C CA . ILE A 1 234 ? -3.515 10.916 -18.919 1.00 57.22 234 ILE A CA 1
ATOM 1870 C C . ILE A 1 234 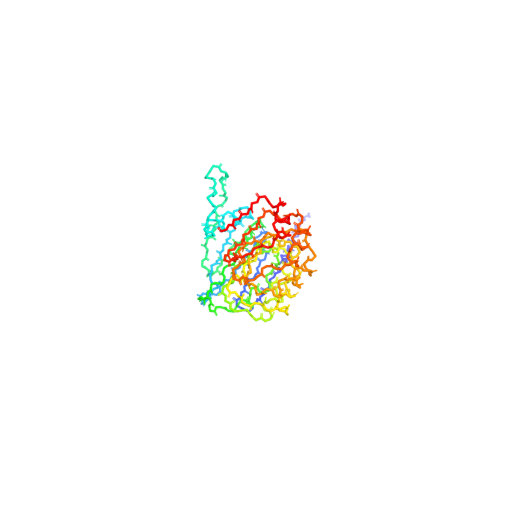? -3.827 12.349 -18.476 1.00 57.22 234 ILE A C 1
ATOM 1872 O O . ILE A 1 234 ? -3.302 13.317 -19.024 1.00 57.22 234 ILE A O 1
ATOM 1876 N N . GLN A 1 235 ? -4.676 12.503 -17.453 1.00 53.81 235 GLN A N 1
ATOM 1877 C CA . GLN A 1 235 ? -5.158 13.821 -17.013 1.00 53.81 235 GLN A CA 1
ATOM 1878 C C . GLN A 1 235 ? -4.076 14.681 -16.350 1.00 53.81 235 GLN A C 1
ATOM 1880 O O . GLN A 1 235 ? -4.181 15.908 -16.339 1.00 53.81 235 GLN A O 1
ATOM 1885 N N . THR A 1 236 ? -3.058 14.070 -15.744 1.00 50.47 236 THR A N 1
ATOM 1886 C CA . THR A 1 236 ? -1.965 14.785 -15.077 1.00 50.47 236 THR A CA 1
ATOM 1887 C C . THR A 1 236 ? -0.656 14.008 -15.215 1.00 50.47 236 THR A C 1
ATOM 1889 O O . THR A 1 236 ? -0.540 12.895 -14.704 1.00 50.47 236 THR A O 1
ATOM 1892 N N . LEU A 1 237 ? 0.334 14.629 -15.863 1.00 50.75 237 LEU A N 1
ATOM 1893 C CA . LEU A 1 237 ? 1.719 14.160 -15.931 1.00 50.75 237 LEU A CA 1
ATOM 1894 C C . LEU A 1 237 ? 2.594 15.064 -15.054 1.00 50.75 237 LEU A C 1
ATOM 1896 O O . LEU A 1 237 ? 2.538 16.290 -15.188 1.00 50.75 237 LEU A O 1
ATOM 1900 N N . LYS A 1 238 ? 3.399 14.478 -14.161 1.00 52.44 238 LYS A N 1
ATOM 1901 C CA . LYS A 1 238 ? 4.398 15.214 -13.367 1.00 52.44 238 LYS A CA 1
ATOM 1902 C C . LYS A 1 238 ? 5.797 14.629 -13.547 1.00 52.44 238 LYS A C 1
ATOM 1904 O O . LYS A 1 238 ? 5.949 13.408 -13.569 1.00 52.44 238 LYS A O 1
ATOM 1909 N N . CYS A 1 239 ? 6.779 15.525 -13.641 1.00 47.56 239 CYS A N 1
ATOM 1910 C CA . CYS A 1 239 ? 8.212 15.231 -13.678 1.00 47.56 239 CYS A CA 1
ATOM 1911 C C . CYS A 1 239 ? 8.866 15.607 -12.347 1.00 47.56 239 CYS A C 1
ATOM 1913 O O . CYS A 1 239 ? 8.468 16.656 -11.784 1.00 47.56 239 CYS A O 1
#

Mean predicted aligned error: 11.38 Å

pLDDT: mean 72.22, std 15.69, range [40.31, 94.12]

Foldseek 3Di:
DDDDDDDDPPPPPPFPWDPFDQWIWTCDPQKTKIFHAQPFFQDKKKKFALVQVVVVVVVPVPDDDDPPPPDPGDDIDIDGRHGIDIHGNRMAIEGERAPPGPDDCPRVLPPQLLRHQEYAHQDDDDLVRLLSCLCSCNHAAYAPPNDEDALSSLCSNLSNQNHAEYEDAYEAPNVLNSLVSNPYLHYAYAEHADYQAHDPSQLVSLQSNQNHAHHEYPHHPDDDPSNVVSCVNYPDYYD

Solvent-accessible surface area (backbone atoms only — not comparable to full-atom values): 13105 Å² total; per-residue (Å²): 138,84,83,77,80,80,84,71,85,74,78,80,76,81,61,67,69,47,85,40,82,70,30,38,46,36,57,55,95,63,29,39,36,41,37,34,42,85,89,46,44,60,39,44,38,32,40,25,39,69,74,25,46,58,50,55,48,34,65,69,52,83,83,50,84,72,61,88,82,69,61,94,58,64,77,61,45,78,38,70,54,53,41,78,44,80,37,49,73,73,34,26,31,39,40,32,33,44,71,84,35,77,47,71,68,73,47,58,69,80,56,63,39,80,45,36,40,26,39,38,35,51,53,94,72,57,71,69,56,38,46,50,56,8,63,23,41,52,24,28,32,40,29,38,44,88,41,87,56,51,54,73,61,41,55,38,46,42,50,34,56,46,29,30,38,43,18,43,26,49,53,66,76,39,50,44,61,39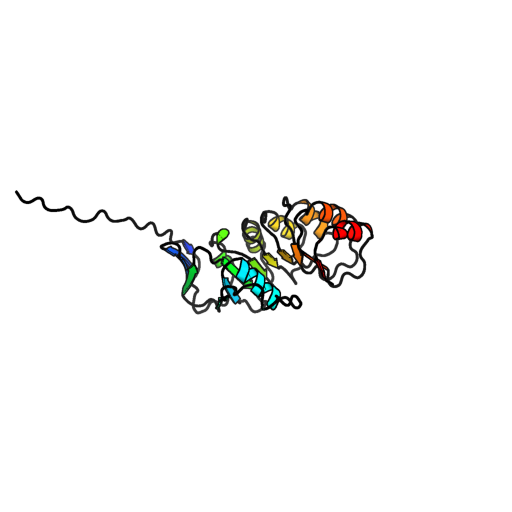,54,78,54,44,78,46,48,37,45,16,39,45,42,42,51,58,33,87,55,58,58,72,59,55,17,65,47,48,62,60,28,78,55,26,60,37,44,27,52,31,70,58,81,51,78,43,72,60,40,50,63,31,51,70,75,43,82,43,80,49,113